Protein AF-A0A2N2HSX5-F1 (afdb_monomer_lite)

Secondary structure (DSSP, 8-state):
--HHHHHHHT----TTEEEEEEETTEEEEEEPPHHHHHHHS-SSHHHHHHHTT-PPPPTT-EEEESSSSPPTTEEE-B--EEETTTTHHHHHHHTTTT--TTSSSEEEPPB-TTPPP----TT-TTSTTGGGPBP-SSS--SSSTT-B--------------SS-----TT----PPP-SSS--SPPP---EEEEE-

pLDDT: mean 88.54, std 12.27, range [47.28, 98.5]

Structure (mmCIF, N/CA/C/O backbone):
data_AF-A0A2N2HSX5-F1
#
_entry.id   AF-A0A2N2HSX5-F1
#
loop_
_atom_site.group_PDB
_atom_site.id
_atom_site.type_symbol
_atom_site.label_atom_id
_atom_site.label_alt_id
_atom_site.label_comp_id
_atom_site.label_asym_id
_atom_site.label_entity_id
_atom_site.label_seq_id
_atom_site.pdbx_PDB_ins_code
_atom_site.Cartn_x
_atom_site.Cartn_y
_atom_site.Cartn_z
_atom_site.occupancy
_atom_site.B_iso_or_equiv
_atom_site.auth_seq_id
_atom_site.auth_comp_id
_atom_site.auth_asym_id
_atom_site.auth_atom_id
_atom_site.pdbx_PDB_model_num
ATOM 1 N N . MET A 1 1 ? -24.687 5.386 54.789 1.00 74.38 1 MET A N 1
ATOM 2 C CA . MET A 1 1 ? -24.799 4.661 53.513 1.00 74.38 1 MET A CA 1
ATOM 3 C C . MET A 1 1 ? -25.577 5.551 52.562 1.00 74.38 1 MET A C 1
ATOM 5 O O . MET A 1 1 ? -26.626 6.049 52.962 1.00 74.38 1 MET A O 1
ATOM 9 N N . SER A 1 2 ? -25.036 5.863 51.389 1.00 91.81 2 SER A N 1
ATOM 10 C CA . SER A 1 2 ? -25.747 6.684 50.400 1.00 91.81 2 SER A CA 1
ATOM 11 C C . SER A 1 2 ? -26.937 5.909 49.811 1.00 91.81 2 SER A C 1
ATOM 13 O O . SER A 1 2 ? -26.955 4.678 49.840 1.00 91.81 2 SER A O 1
ATOM 15 N N . ALA A 1 3 ? -27.938 6.604 49.258 1.00 91.81 3 ALA A N 1
ATOM 16 C CA . ALA A 1 3 ? -29.082 5.943 48.616 1.00 91.81 3 ALA A CA 1
ATOM 17 C C . ALA A 1 3 ? -28.649 4.996 47.475 1.00 91.81 3 ALA A C 1
ATOM 19 O O . ALA A 1 3 ? -29.249 3.944 47.276 1.00 91.81 3 ALA A O 1
ATOM 20 N N . ASN A 1 4 ? -27.566 5.333 46.766 1.00 92.00 4 ASN A N 1
ATOM 21 C CA . ASN A 1 4 ? -27.020 4.511 45.685 1.00 92.00 4 ASN A CA 1
ATOM 22 C C . ASN A 1 4 ? -26.317 3.247 46.201 1.00 92.00 4 ASN A C 1
ATOM 24 O O . ASN A 1 4 ? -26.449 2.189 45.593 1.00 92.00 4 ASN A O 1
ATOM 28 N N . GLU A 1 5 ? -25.613 3.328 47.333 1.00 91.69 5 GLU A N 1
ATOM 29 C CA . GLU A 1 5 ? -25.009 2.150 47.972 1.00 91.69 5 GLU A CA 1
ATOM 30 C C . GLU A 1 5 ? -26.083 1.153 48.421 1.00 91.69 5 GLU A C 1
ATOM 32 O O . GLU A 1 5 ? -25.939 -0.048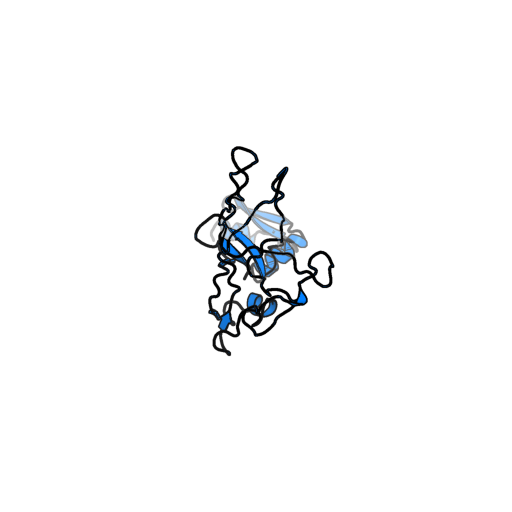 48.194 1.00 91.69 5 GLU A O 1
ATOM 37 N N . ALA A 1 6 ? -27.182 1.651 49.001 1.00 93.25 6 ALA A N 1
ATOM 38 C CA . ALA A 1 6 ? -28.315 0.816 49.396 1.00 93.25 6 ALA A CA 1
ATOM 39 C C . ALA A 1 6 ? -28.980 0.137 48.183 1.00 93.25 6 ALA A C 1
ATOM 41 O O . ALA A 1 6 ? -29.327 -1.044 48.247 1.00 93.25 6 ALA A O 1
ATOM 42 N N . ALA A 1 7 ? -29.106 0.859 47.062 1.00 94.00 7 ALA A N 1
ATOM 43 C CA . ALA A 1 7 ? -29.665 0.331 45.818 1.00 94.00 7 ALA A CA 1
ATOM 44 C C . ALA A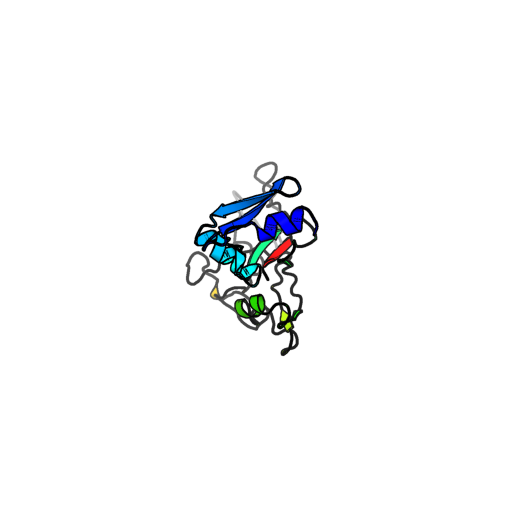 1 7 ? -28.809 -0.794 45.214 1.00 94.00 7 ALA A C 1
ATOM 46 O O . ALA A 1 7 ? -29.352 -1.795 44.754 1.00 94.00 7 ALA A O 1
ATOM 47 N N . PHE A 1 8 ? -27.481 -0.661 45.259 1.00 91.25 8 PHE A N 1
ATOM 48 C CA . PHE A 1 8 ? -26.568 -1.704 44.793 1.00 91.25 8 PHE A CA 1
ATOM 49 C C . PHE A 1 8 ? -26.618 -2.950 45.688 1.00 91.25 8 PHE A C 1
ATOM 51 O O . PHE A 1 8 ? -26.718 -4.064 45.181 1.00 91.25 8 PHE A O 1
ATOM 58 N N . SER A 1 9 ? -26.616 -2.779 47.018 1.00 93.62 9 SER A N 1
ATOM 59 C CA . SER A 1 9 ? -26.667 -3.915 47.954 1.00 93.62 9 SER A CA 1
ATOM 60 C C . SER A 1 9 ? -27.988 -4.687 47.918 1.00 93.62 9 SER A C 1
ATOM 62 O O . SER A 1 9 ? -28.027 -5.851 48.301 1.00 93.62 9 SER A O 1
ATOM 64 N N . ALA A 1 10 ? -29.071 -4.042 47.473 1.00 92.38 10 ALA A N 1
ATOM 65 C CA . ALA A 1 10 ? -30.391 -4.654 47.340 1.00 92.38 10 ALA A CA 1
ATOM 66 C C . ALA A 1 10 ? -30.566 -5.468 46.041 1.00 92.38 10 ALA A C 1
ATOM 68 O O . ALA A 1 10 ? -31.603 -6.104 45.847 1.00 92.38 10 ALA A O 1
ATOM 69 N N . LEU A 1 11 ? -29.582 -5.449 45.137 1.00 92.00 11 LEU A N 1
ATOM 70 C CA . LEU A 1 11 ? -29.662 -6.127 43.849 1.00 92.00 11 LEU A CA 1
ATOM 71 C C . LEU A 1 11 ? -29.515 -7.648 44.018 1.00 92.00 11 LEU A C 1
ATOM 73 O O . LEU A 1 11 ? -28.506 -8.138 44.524 1.00 92.00 11 LEU A O 1
ATOM 77 N N . ALA A 1 12 ? -30.500 -8.417 43.553 1.00 90.25 12 ALA A N 1
ATOM 78 C CA . ALA A 1 12 ? -30.434 -9.877 43.574 1.00 90.25 12 ALA A CA 1
ATOM 79 C C . ALA A 1 12 ? -29.508 -10.392 42.459 1.00 90.25 12 ALA A C 1
ATOM 81 O O . ALA A 1 12 ? -29.930 -10.511 41.310 1.00 90.25 12 ALA A O 1
ATOM 82 N N . GLY A 1 13 ? -28.243 -10.677 42.783 1.00 85.50 13 GLY A N 1
ATOM 83 C CA . GLY A 1 13 ? -27.258 -11.178 41.819 1.00 85.50 13 GLY A CA 1
ATOM 84 C C . GLY A 1 13 ? -27.753 -12.399 41.029 1.00 85.50 13 GLY A C 1
ATOM 85 O O . GLY A 1 13 ? -28.312 -13.336 41.593 1.00 85.50 13 GLY A O 1
ATOM 86 N N . SER A 1 14 ? -27.540 -12.386 39.713 1.00 89.69 14 SER A N 1
ATOM 87 C CA . SER A 1 14 ? -27.928 -13.456 38.785 1.00 89.69 14 SER A CA 1
ATOM 88 C C . SER A 1 14 ? -26.906 -13.548 37.655 1.00 89.69 14 SER A C 1
ATOM 90 O O . SER A 1 14 ? -26.375 -12.525 37.222 1.00 89.69 14 SER A O 1
ATOM 92 N N . ALA A 1 15 ? -26.675 -14.761 37.140 1.00 91.94 15 ALA A N 1
ATOM 93 C CA . ALA A 1 15 ? -25.856 -14.965 35.947 1.00 91.94 15 ALA A CA 1
ATOM 94 C C . ALA A 1 15 ? -26.407 -14.153 34.765 1.00 91.94 15 ALA A C 1
ATOM 96 O O . ALA A 1 15 ? -27.621 -13.954 34.654 1.00 91.94 15 ALA A O 1
ATOM 97 N N . ASP A 1 16 ? -25.506 -13.703 33.891 1.00 92.69 16 ASP A N 1
ATOM 98 C CA . ASP A 1 16 ? -25.821 -13.010 32.639 1.00 92.69 16 ASP A CA 1
ATOM 99 C C . ASP A 1 16 ? -26.618 -11.699 32.795 1.00 92.69 16 ASP A C 1
ATOM 101 O O . ASP A 1 16 ? -27.314 -11.273 31.869 1.00 92.69 16 ASP A O 1
ATOM 105 N N . LYS A 1 17 ? -26.531 -11.036 33.958 1.00 93.19 17 LYS A N 1
ATOM 106 C CA . LYS A 1 17 ? -27.196 -9.752 34.221 1.00 93.19 17 LYS A CA 1
ATOM 107 C C . LYS A 1 17 ? -26.210 -8.607 34.443 1.00 93.19 17 LYS A C 1
ATOM 109 O O . LYS A 1 17 ? -25.187 -8.783 35.095 1.00 93.19 17 LYS A O 1
ATOM 114 N N . LEU A 1 18 ? -26.573 -7.416 33.968 1.00 92.38 18 LEU A N 1
ATOM 115 C CA . LEU A 1 18 ? -25.886 -6.155 34.253 1.00 92.38 18 LEU A CA 1
ATOM 116 C C . LEU A 1 18 ? -26.779 -5.259 35.117 1.00 92.38 18 LEU A C 1
ATOM 118 O O . LEU A 1 18 ? -27.954 -5.060 34.797 1.00 92.38 18 LEU A O 1
ATOM 122 N N . GLY A 1 19 ? -26.220 -4.713 36.199 1.00 93.12 19 GLY A N 1
ATOM 123 C CA . GLY A 1 19 ? -26.883 -3.705 37.025 1.00 93.12 19 GLY A CA 1
ATOM 124 C C . GLY A 1 19 ? -26.832 -2.325 36.376 1.00 93.12 19 GLY A C 1
ATOM 125 O O . GLY A 1 19 ? -25.776 -1.895 35.922 1.00 93.12 19 GLY A O 1
ATOM 126 N N . TYR A 1 20 ? -27.958 -1.616 36.355 1.00 94.00 20 TYR A N 1
ATOM 127 C CA . TYR A 1 20 ? -28.044 -0.248 35.847 1.00 94.00 20 TYR A CA 1
ATOM 128 C C . TYR A 1 20 ? -28.994 0.592 36.705 1.00 94.00 20 TYR A C 1
ATOM 130 O O . TYR A 1 20 ? -29.926 0.067 37.314 1.00 94.00 20 TYR A O 1
ATOM 138 N N . PHE A 1 21 ? -28.755 1.901 36.773 1.00 94.50 21 PHE A N 1
ATOM 139 C CA . PHE A 1 21 ? -29.636 2.818 37.493 1.00 94.50 21 PHE A CA 1
ATOM 140 C C . PHE A 1 21 ? -30.884 3.128 36.666 1.00 94.50 21 PHE A C 1
ATOM 142 O O . PHE A 1 21 ? -30.790 3.479 35.491 1.00 94.50 21 PHE A O 1
ATOM 149 N N . THR A 1 22 ? -32.052 3.053 37.299 1.00 94.81 22 THR A N 1
ATOM 150 C CA . THR A 1 22 ? -33.330 3.526 36.737 1.00 94.81 22 THR A CA 1
ATOM 151 C C . THR A 1 22 ? -33.771 4.856 37.356 1.00 94.81 22 THR A C 1
ATOM 153 O O . THR A 1 22 ? -34.775 5.426 36.941 1.00 94.81 22 THR A O 1
ATOM 156 N N . GLY A 1 23 ? -33.028 5.350 38.352 1.00 93.00 23 GLY A N 1
ATOM 157 C CA . GLY A 1 23 ? -33.251 6.609 39.059 1.00 93.00 23 GLY A CA 1
ATOM 158 C C . GLY A 1 23 ? -32.242 6.793 40.199 1.00 93.00 23 GLY A C 1
ATOM 159 O O . GLY A 1 23 ? -31.454 5.892 40.493 1.00 93.00 23 GLY A O 1
ATOM 160 N N . SER A 1 24 ? -32.260 7.956 40.858 1.00 90.56 24 SER A N 1
ATOM 161 C CA . SER A 1 24 ? -31.437 8.195 42.055 1.00 90.56 24 SER A CA 1
ATOM 162 C C . SER A 1 24 ? -31.839 7.223 43.166 1.00 90.56 24 SER A C 1
ATOM 164 O O . SER A 1 24 ? -33.009 7.169 43.541 1.00 90.56 24 SER A O 1
ATOM 166 N N . GLY A 1 25 ? -30.895 6.426 43.670 1.00 93.25 25 GLY A N 1
ATOM 167 C CA . GLY A 1 25 ? -31.177 5.397 44.670 1.00 93.25 25 GLY A CA 1
ATOM 168 C C . GLY A 1 25 ? -32.022 4.220 44.169 1.00 93.25 25 GLY A C 1
ATOM 169 O O . GLY A 1 25 ? -32.624 3.526 44.982 1.00 93.25 25 GLY A O 1
ATOM 170 N N . THR A 1 26 ? -32.113 3.976 42.855 1.00 94.00 26 THR A N 1
ATOM 171 C CA . THR A 1 26 ? -32.834 2.813 42.304 1.00 94.00 26 THR A CA 1
ATOM 172 C C . THR A 1 26 ? -32.025 2.140 41.199 1.00 94.00 26 THR A C 1
ATOM 174 O O . THR A 1 26 ? -31.656 2.778 40.213 1.00 94.00 26 THR A O 1
ATOM 177 N N . MET A 1 27 ? -31.773 0.839 41.353 1.00 96.75 27 MET A N 1
ATOM 178 C CA . MET A 1 27 ? -31.090 0.001 40.366 1.00 96.75 27 MET A CA 1
ATOM 179 C C . MET A 1 27 ? -31.970 -1.173 39.941 1.00 96.75 27 MET A C 1
ATOM 181 O O . MET A 1 27 ? -32.755 -1.692 40.732 1.00 96.75 27 MET A O 1
ATOM 185 N N . ALA A 1 28 ? -31.800 -1.608 38.697 1.00 95.12 28 ALA A N 1
ATOM 186 C CA . ALA A 1 28 ? -32.424 -2.797 38.135 1.00 95.12 28 ALA A CA 1
ATOM 187 C C . ALA A 1 28 ? -31.380 -3.666 37.418 1.00 95.12 28 ALA A C 1
ATOM 189 O O . ALA A 1 28 ? -30.259 -3.230 37.150 1.00 95.12 28 ALA A O 1
ATOM 190 N N . LEU A 1 29 ? -31.756 -4.908 37.110 1.00 95.06 29 LEU A N 1
ATOM 191 C CA . LEU A 1 29 ? -30.962 -5.823 36.291 1.00 95.06 29 LEU A CA 1
ATOM 192 C C . LEU A 1 29 ? -31.530 -5.898 34.879 1.00 95.06 29 LEU A C 1
ATOM 194 O O . LEU A 1 29 ? -32.732 -6.085 34.701 1.00 95.06 29 LEU A O 1
ATOM 198 N N . THR A 1 30 ? -30.654 -5.840 33.881 1.00 94.06 30 THR A N 1
ATOM 199 C CA . THR A 1 30 ? -30.982 -6.190 32.493 1.00 94.06 30 THR A CA 1
ATOM 200 C C . THR A 1 30 ? -30.207 -7.432 32.062 1.00 94.06 30 THR A C 1
ATOM 202 O O . THR A 1 30 ? -29.138 -7.716 32.601 1.00 94.06 30 THR A O 1
ATOM 205 N N . SER A 1 31 ? -30.748 -8.205 31.119 1.00 94.75 31 SER A N 1
ATOM 206 C CA . SER A 1 31 ? -30.052 -9.366 30.547 1.00 94.75 31 SER A CA 1
ATOM 207 C C . SER A 1 31 ? -28.965 -8.920 29.573 1.00 94.75 31 SER A C 1
ATOM 209 O O . SER A 1 31 ? -29.247 -8.151 28.657 1.00 94.75 31 SER A O 1
ATOM 211 N N . LEU A 1 32 ? -27.761 -9.473 29.704 1.00 94.25 32 LEU A N 1
ATOM 212 C CA . LEU A 1 32 ? -26.763 -9.457 28.639 1.00 94.25 32 LEU A CA 1
ATOM 213 C C . LEU A 1 32 ? -26.885 -10.742 27.825 1.00 94.25 32 LEU A C 1
ATOM 215 O O . LEU A 1 32 ? -26.962 -11.836 28.381 1.00 94.25 32 LEU A O 1
ATOM 219 N N . THR A 1 33 ? -26.893 -10.621 26.501 1.00 93.62 33 THR A N 1
ATOM 220 C CA . THR A 1 33 ? -26.821 -11.788 25.612 1.00 93.62 33 THR A CA 1
ATOM 221 C C . THR A 1 33 ? -25.447 -12.448 25.723 1.00 93.62 33 THR A C 1
ATOM 223 O O . THR A 1 33 ? -24.491 -11.815 26.173 1.00 93.62 33 THR A O 1
ATOM 226 N N . SER A 1 34 ? -25.323 -13.711 25.303 1.00 92.94 34 SER A N 1
ATOM 227 C CA . SER A 1 34 ? -24.014 -14.375 25.217 1.00 92.94 34 SER A CA 1
ATOM 228 C C . SER A 1 34 ? -23.043 -13.581 24.350 1.00 92.94 34 SER A C 1
ATOM 230 O O . SER A 1 34 ? -21.921 -13.352 24.773 1.00 92.94 34 SER A O 1
ATOM 232 N N . PHE A 1 35 ? -23.514 -13.072 23.210 1.00 92.69 35 PHE A N 1
ATOM 233 C CA . PHE A 1 35 ? -22.735 -12.226 22.307 1.00 92.69 35 PHE A CA 1
ATOM 234 C C . PHE A 1 35 ? -22.222 -10.935 22.964 1.00 92.69 35 PHE A C 1
ATOM 236 O O . PHE A 1 35 ? -21.049 -10.619 22.862 1.00 92.69 35 PHE A O 1
ATOM 243 N N . MET A 1 36 ? -23.057 -10.184 23.691 1.00 93.00 36 MET A N 1
ATOM 244 C CA . MET A 1 36 ? -22.573 -8.947 24.325 1.00 93.00 36 MET A CA 1
ATOM 245 C C . MET A 1 36 ? -21.545 -9.219 25.424 1.00 93.00 36 MET A C 1
ATOM 247 O O . MET A 1 36 ? -20.710 -8.363 25.702 1.00 93.00 36 MET A O 1
ATOM 251 N N . ARG A 1 37 ? -21.580 -10.403 26.046 1.00 92.88 37 ARG A N 1
ATOM 252 C CA . ARG A 1 37 ? -20.547 -10.798 27.007 1.00 92.88 37 ARG A CA 1
ATOM 253 C C . ARG A 1 37 ? -19.203 -11.061 26.337 1.00 92.88 37 ARG A C 1
ATOM 255 O O . ARG A 1 37 ? -18.215 -10.707 26.957 1.00 92.88 37 ARG A O 1
ATOM 262 N N . THR A 1 38 ? -19.191 -11.579 25.102 1.00 93.38 38 THR A N 1
ATOM 263 C CA . THR A 1 38 ? -17.954 -11.775 24.320 1.00 93.38 38 THR A CA 1
ATOM 264 C C . THR A 1 38 ? -17.355 -10.476 23.780 1.00 93.38 38 THR A C 1
ATOM 266 O O . THR A 1 38 ? -16.343 -10.519 23.104 1.00 93.38 38 THR A O 1
ATOM 269 N N . LEU A 1 39 ? -18.032 -9.335 23.947 1.00 94.75 39 LEU A N 1
ATOM 270 C CA . LEU A 1 39 ? -17.491 -8.020 23.591 1.00 94.75 39 LEU A CA 1
ATOM 271 C C . LEU A 1 39 ? -16.926 -7.296 24.818 1.00 94.75 39 LEU A C 1
ATOM 273 O O . LEU A 1 39 ? -16.040 -6.457 24.704 1.00 94.75 39 LEU A O 1
ATOM 277 N N . LEU A 1 40 ? -17.494 -7.562 25.997 1.00 92.56 40 LEU A N 1
ATOM 278 C CA . LEU A 1 40 ? -17.111 -6.909 27.250 1.00 92.56 40 LEU A CA 1
ATOM 279 C C . LEU A 1 40 ? -15.896 -7.569 27.916 1.00 92.56 40 LEU A C 1
ATOM 281 O O . LEU A 1 40 ? -15.293 -6.953 28.793 1.00 92.56 40 LEU A O 1
ATOM 285 N N . ASP A 1 41 ? -15.572 -8.808 27.548 1.00 90.19 41 ASP A N 1
ATOM 286 C CA . ASP A 1 41 ? -14.374 -9.535 27.979 1.00 90.19 41 ASP A CA 1
ATOM 287 C C . ASP A 1 41 ? -13.149 -9.269 27.086 1.00 90.19 41 ASP A C 1
ATOM 289 O O . ASP A 1 41 ? -12.031 -9.621 27.471 1.00 90.19 41 ASP A O 1
ATOM 293 N N . ASP A 1 42 ? -13.340 -8.617 25.936 1.00 94.94 42 ASP A N 1
ATOM 294 C CA . ASP A 1 42 ? -12.274 -8.312 24.989 1.00 94.94 42 ASP A CA 1
ATOM 295 C C . ASP A 1 42 ? -11.219 -7.372 25.596 1.00 94.94 42 ASP A C 1
ATOM 297 O O . ASP A 1 42 ? -11.510 -6.280 26.091 1.00 94.94 42 ASP A O 1
ATOM 301 N N . ALA A 1 43 ? -9.953 -7.796 25.527 1.00 94.69 43 ALA A N 1
ATOM 302 C CA . ALA A 1 43 ? -8.826 -7.093 26.143 1.00 94.69 43 ALA A CA 1
ATOM 303 C C . ALA A 1 43 ? -8.402 -5.823 25.384 1.00 94.69 43 ALA A C 1
ATOM 305 O O . ALA A 1 43 ? -7.747 -4.946 25.951 1.00 94.69 43 ALA A O 1
ATOM 306 N N . ASP A 1 44 ? -8.746 -5.725 24.098 1.00 91.88 44 ASP A N 1
ATOM 307 C CA . ASP A 1 44 ? -8.374 -4.609 23.240 1.00 91.88 44 ASP A CA 1
ATOM 308 C C . ASP A 1 44 ? -9.387 -4.356 22.112 1.00 91.88 44 ASP A C 1
ATOM 310 O O . ASP A 1 44 ? -10.291 -5.143 21.823 1.00 91.88 44 ASP A O 1
ATOM 314 N N . ALA A 1 45 ? -9.208 -3.220 21.434 1.00 88.00 45 ALA A N 1
ATOM 315 C CA . ALA A 1 45 ? -10.072 -2.808 20.336 1.00 88.00 45 ALA A CA 1
ATOM 316 C C . ALA A 1 45 ? -9.992 -3.734 19.109 1.00 88.00 45 ALA A C 1
ATOM 318 O O . ALA A 1 45 ? -10.916 -3.734 18.298 1.00 88.00 45 ALA A O 1
ATOM 319 N N . ALA A 1 46 ? -8.900 -4.483 18.917 1.00 85.19 46 ALA A N 1
ATOM 320 C CA . ALA A 1 46 ? -8.784 -5.393 17.781 1.00 85.19 46 ALA A CA 1
ATOM 321 C C . ALA A 1 46 ? -9.689 -6.612 17.973 1.00 85.19 46 ALA A C 1
ATOM 323 O O . ALA A 1 46 ? -10.423 -6.969 17.051 1.00 85.19 46 ALA A O 1
ATOM 324 N N . THR A 1 47 ? -9.692 -7.169 19.181 1.00 90.19 47 THR A N 1
ATOM 325 C CA . THR A 1 47 ? -10.545 -8.295 19.564 1.00 90.19 47 THR A CA 1
ATOM 326 C C . THR A 1 47 ? -12.019 -7.880 19.535 1.00 90.19 47 THR A C 1
ATOM 328 O O . THR A 1 47 ? -12.809 -8.517 18.844 1.00 90.19 47 THR A O 1
ATOM 331 N N . ALA A 1 48 ? -12.348 -6.696 20.067 1.00 93.19 48 ALA A N 1
ATOM 332 C CA . ALA A 1 48 ? -13.696 -6.120 19.982 1.00 93.19 48 ALA A CA 1
ATOM 333 C C . ALA A 1 48 ? -14.211 -5.956 18.543 1.00 93.19 48 ALA A C 1
ATOM 335 O O . ALA A 1 48 ? -15.358 -6.287 18.227 1.00 93.19 48 ALA A O 1
ATOM 336 N N . ARG A 1 49 ? -13.367 -5.467 17.626 1.00 91.31 49 ARG A N 1
ATOM 337 C CA . ARG A 1 49 ? -13.730 -5.367 16.203 1.00 91.31 49 ARG A CA 1
ATOM 338 C C . ARG A 1 49 ? -13.936 -6.738 15.569 1.00 91.31 49 ARG A C 1
ATOM 340 O O . ARG A 1 49 ? -14.850 -6.877 14.760 1.00 91.31 49 ARG A O 1
ATOM 347 N N . ALA A 1 50 ? -13.117 -7.725 15.930 1.00 89.12 50 ALA A N 1
ATOM 348 C CA . ALA A 1 50 ? -13.262 -9.092 15.446 1.00 89.12 50 ALA A CA 1
ATOM 349 C C . ALA A 1 50 ? -14.579 -9.717 15.931 1.00 89.12 50 ALA A C 1
ATOM 351 O O . ALA A 1 50 ? -15.317 -10.262 15.111 1.00 89.12 50 ALA A O 1
ATOM 352 N N . THR A 1 51 ? -14.927 -9.543 17.210 1.00 92.88 51 THR A N 1
ATOM 353 C CA . THR A 1 51 ? -16.213 -9.954 17.793 1.00 92.88 51 THR A CA 1
ATOM 354 C C . THR A 1 51 ? -17.395 -9.336 17.043 1.00 92.88 51 THR A C 1
ATOM 356 O O . THR A 1 51 ? -18.372 -10.016 16.733 1.00 92.88 51 THR A O 1
ATOM 359 N N . LEU A 1 52 ? -17.295 -8.056 16.676 1.00 92.44 52 LEU A N 1
ATOM 360 C CA . LEU A 1 52 ? -18.316 -7.352 15.894 1.00 92.44 52 LEU A CA 1
ATOM 361 C C . LEU A 1 52 ? -18.302 -7.684 14.389 1.00 92.44 52 LEU A C 1
ATOM 363 O O . LEU A 1 52 ? -19.180 -7.225 13.660 1.00 92.44 52 LEU A O 1
ATOM 367 N N . GLY A 1 53 ? -17.316 -8.440 13.901 1.00 90.25 53 GLY A N 1
ATOM 368 C CA . GLY A 1 53 ? -17.147 -8.732 12.476 1.00 90.25 53 GLY A CA 1
ATOM 369 C C . GLY A 1 53 ? -16.743 -7.518 11.629 1.00 90.25 53 GLY A C 1
ATOM 370 O O . GLY A 1 53 ? -16.957 -7.516 10.417 1.00 90.25 53 GLY A O 1
ATOM 371 N N . ILE A 1 54 ? -16.167 -6.477 12.238 1.00 89.12 54 ILE A N 1
ATOM 372 C CA . ILE A 1 54 ? -15.728 -5.268 11.534 1.00 89.12 54 ILE A CA 1
ATOM 373 C C . ILE A 1 54 ? -14.459 -5.591 10.743 1.00 89.12 54 ILE A C 1
ATOM 375 O O . ILE A 1 54 ? -13.389 -5.799 11.313 1.00 89.12 54 ILE A O 1
ATOM 379 N N . GLN A 1 55 ? -14.580 -5.589 9.417 1.00 81.38 55 GLN A N 1
ATOM 380 C CA . GLN A 1 55 ? -13.459 -5.759 8.497 1.00 81.38 55 GLN A CA 1
ATOM 381 C C . GLN A 1 55 ? -12.953 -4.385 8.050 1.00 81.38 55 GLN A C 1
ATOM 383 O O . GLN A 1 55 ? -13.689 -3.604 7.445 1.00 81.38 55 GLN A O 1
ATOM 388 N N . THR A 1 56 ? -11.695 -4.076 8.354 1.00 84.69 56 THR A N 1
ATOM 389 C CA . THR A 1 56 ? -10.992 -2.921 7.780 1.00 84.69 56 THR A CA 1
ATOM 390 C C . THR A 1 56 ? -10.264 -3.334 6.506 1.00 84.69 56 THR A C 1
ATOM 392 O O . THR A 1 56 ? -10.068 -4.523 6.260 1.00 84.69 56 THR A O 1
ATOM 395 N N . ALA A 1 57 ? -9.805 -2.362 5.712 1.00 91.00 57 ALA A N 1
ATOM 396 C CA . ALA A 1 57 ? -8.868 -2.655 4.631 1.00 91.00 57 ALA A CA 1
ATOM 397 C C . ALA A 1 57 ? -7.663 -3.452 5.185 1.00 91.00 57 ALA A C 1
ATOM 399 O O . ALA A 1 57 ? -7.102 -3.040 6.211 1.00 91.00 57 ALA A O 1
ATOM 400 N N . PRO A 1 58 ? -7.274 -4.579 4.558 1.00 94.00 58 PRO A N 1
ATOM 401 C CA . PRO A 1 58 ? -6.088 -5.327 4.956 1.00 94.00 58 PRO A CA 1
ATOM 402 C C . PRO A 1 58 ? -4.829 -4.457 4.918 1.00 94.00 58 PRO A C 1
ATOM 404 O O . PRO A 1 58 ? -4.701 -3.574 4.067 1.00 94.00 58 PRO A O 1
ATOM 407 N N . VAL A 1 59 ? -3.877 -4.722 5.809 1.00 96.31 59 VAL A N 1
ATOM 408 C CA . VAL A 1 59 ? -2.547 -4.097 5.747 1.00 96.31 59 VAL A CA 1
ATOM 409 C C . VAL A 1 59 ? -1.897 -4.409 4.394 1.00 96.31 59 VAL A C 1
ATOM 411 O O . VAL A 1 59 ? -2.030 -5.518 3.882 1.00 96.31 59 VAL A O 1
ATOM 414 N N . GLY A 1 60 ? -1.243 -3.416 3.791 1.00 96.62 60 GLY A N 1
ATOM 415 C CA . GLY A 1 60 ? -0.714 -3.487 2.427 1.00 96.62 60 GLY A CA 1
ATOM 416 C C . GLY A 1 60 ? -1.719 -3.129 1.327 1.00 96.62 60 GLY A C 1
ATOM 417 O O . GLY A 1 60 ? -1.333 -3.061 0.164 1.00 96.62 60 GLY A O 1
ATOM 418 N N . SER A 1 61 ? -2.988 -2.864 1.666 1.00 97.19 61 SER A N 1
ATOM 419 C CA . SER A 1 61 ? -3.956 -2.334 0.696 1.00 97.19 61 SER A CA 1
ATOM 420 C C . SER A 1 61 ? -3.498 -0.987 0.149 1.00 97.19 61 SER A C 1
ATOM 422 O O . SER A 1 61 ? -2.977 -0.158 0.897 1.00 97.19 61 SER A O 1
ATOM 424 N N . LEU A 1 62 ? -3.753 -0.770 -1.139 1.00 96.00 62 LEU A N 1
ATOM 425 C CA . LEU A 1 62 ? -3.386 0.436 -1.873 1.00 96.00 62 LEU A CA 1
ATOM 426 C C . LEU A 1 62 ? -4.634 1.278 -2.149 1.00 96.00 62 LEU A C 1
ATOM 428 O O . LEU A 1 62 ? -5.702 0.735 -2.439 1.00 96.00 62 LEU A O 1
ATOM 432 N N . MET A 1 63 ? -4.506 2.600 -2.054 1.00 96.06 63 MET A N 1
ATOM 433 C CA . MET A 1 63 ? -5.580 3.543 -2.373 1.00 96.06 63 MET A CA 1
ATOM 434 C C . MET A 1 63 ? -5.007 4.871 -2.879 1.00 96.06 63 MET A C 1
ATOM 436 O O . MET A 1 63 ? -3.847 5.192 -2.632 1.00 96.06 63 MET A O 1
ATOM 440 N N . TYR A 1 64 ? -5.843 5.658 -3.555 1.00 96.25 64 TYR A N 1
ATOM 441 C CA . TYR A 1 64 ? -5.566 7.044 -3.919 1.00 96.25 64 TYR A CA 1
ATOM 442 C C . TYR A 1 64 ? -6.343 8.006 -3.015 1.00 96.25 64 TYR A C 1
ATOM 444 O O . TYR A 1 64 ? -7.555 7.863 -2.846 1.00 96.25 64 TYR A O 1
ATOM 452 N N . TRP A 1 65 ? -5.652 8.991 -2.443 1.00 97.81 65 TRP A N 1
ATOM 453 C CA . TRP A 1 65 ? -6.200 9.924 -1.460 1.00 97.81 65 TRP A CA 1
ATOM 454 C C . TRP A 1 65 ? -6.287 11.362 -2.004 1.00 97.81 65 TRP A C 1
ATOM 456 O O . TRP A 1 65 ? -5.377 11.802 -2.713 1.00 97.81 65 TRP A O 1
ATOM 466 N N . PRO A 1 66 ? -7.377 12.110 -1.728 1.00 97.81 66 PRO A N 1
ATOM 467 C CA . PRO A 1 66 ? -7.631 13.409 -2.355 1.00 97.81 66 PRO A CA 1
ATOM 468 C C . PRO A 1 66 ? -6.946 14.608 -1.692 1.00 97.81 66 PRO A C 1
ATOM 470 O O . PRO A 1 66 ? -7.100 15.715 -2.204 1.00 97.81 66 PRO A O 1
ATOM 473 N N . THR A 1 67 ? -6.237 14.439 -0.573 1.00 97.81 67 THR A N 1
ATOM 474 C CA . THR A 1 67 ? -5.555 15.546 0.121 1.00 97.81 67 THR A CA 1
ATOM 475 C C . THR A 1 67 ? -4.058 15.293 0.276 1.00 97.81 67 THR A C 1
ATOM 477 O O . THR A 1 67 ? -3.572 14.186 0.065 1.00 97.81 67 THR A O 1
ATOM 480 N N . GLU A 1 68 ? -3.330 16.337 0.669 1.00 97.19 68 GLU A N 1
ATOM 481 C CA . GLU A 1 68 ? -1.871 16.337 0.855 1.00 97.19 68 GLU A CA 1
ATOM 482 C C . GLU A 1 68 ? -1.411 15.639 2.147 1.00 97.19 68 GLU A C 1
ATOM 484 O O . GLU A 1 68 ? -0.237 15.685 2.498 1.00 97.19 68 GLU A O 1
ATOM 489 N N . THR A 1 69 ? -2.320 15.033 2.910 1.00 97.50 69 THR A N 1
ATOM 490 C CA . THR A 1 69 ? -1.987 14.362 4.171 1.00 97.50 69 THR A CA 1
ATOM 491 C C . THR A 1 69 ? -2.702 13.020 4.220 1.00 97.50 69 THR A C 1
ATOM 493 O O . THR A 1 69 ? -3.936 13.014 4.127 1.00 97.50 69 THR A O 1
ATOM 496 N N . PRO A 1 70 ? -1.971 11.897 4.372 1.00 97.38 70 PRO A N 1
ATOM 497 C CA . PRO A 1 70 ? -2.586 10.588 4.526 1.00 97.38 70 PRO A CA 1
ATOM 498 C C . PRO A 1 70 ? -3.542 10.563 5.727 1.00 97.38 70 PRO A C 1
ATOM 500 O O . PRO A 1 70 ? -3.265 11.197 6.748 1.00 97.38 70 PRO A O 1
ATOM 503 N N . PRO A 1 71 ? -4.660 9.828 5.641 1.00 97.00 71 PRO A N 1
ATOM 504 C CA . PRO A 1 71 ? -5.513 9.599 6.797 1.00 97.00 71 PRO A CA 1
ATOM 505 C C . PRO A 1 71 ? -4.824 8.666 7.804 1.00 97.00 71 PRO A C 1
ATOM 507 O O . PRO A 1 71 ? -3.952 7.873 7.442 1.00 97.00 71 PRO A O 1
ATOM 510 N N . ASP A 1 72 ? -5.268 8.704 9.062 1.00 95.44 72 ASP A N 1
ATOM 511 C CA . ASP A 1 72 ? -4.743 7.836 10.120 1.00 95.44 72 ASP A CA 1
ATOM 512 C C . ASP A 1 72 ? -4.749 6.355 9.711 1.00 95.44 72 ASP A C 1
ATOM 514 O O . ASP A 1 72 ? -5.733 5.820 9.187 1.00 95.44 72 ASP A O 1
ATOM 518 N N . GLY A 1 73 ? -3.640 5.666 9.983 1.00 95.44 73 GLY A N 1
ATOM 519 C CA . GLY A 1 73 ? -3.467 4.265 9.608 1.00 95.44 73 GLY A CA 1
ATOM 520 C C . GLY A 1 73 ? -3.004 4.045 8.164 1.00 95.44 73 GLY A C 1
ATOM 521 O O . GLY A 1 73 ? -2.930 2.886 7.750 1.00 95.44 73 GLY A O 1
ATOM 522 N N . TRP A 1 74 ? -2.689 5.103 7.417 1.00 98.06 74 TRP A N 1
ATOM 523 C CA . TRP A 1 74 ? -2.130 5.030 6.069 1.00 98.06 74 TRP A CA 1
ATOM 524 C C . TRP A 1 74 ? -0.832 5.833 5.962 1.00 98.06 74 TRP A C 1
ATOM 526 O O . TRP A 1 74 ? -0.645 6.825 6.662 1.00 98.06 74 TRP A O 1
ATOM 536 N N . LEU A 1 75 ? 0.065 5.396 5.082 1.00 98.44 75 LEU A N 1
ATOM 537 C CA . LEU A 1 75 ? 1.302 6.100 4.732 1.00 98.44 75 LEU A CA 1
ATOM 538 C C . LEU A 1 75 ? 1.277 6.458 3.250 1.00 98.44 75 LEU A C 1
ATOM 540 O O . LEU A 1 75 ? 0.714 5.708 2.455 1.00 98.44 75 LEU A O 1
ATOM 544 N N . GLU A 1 76 ? 1.897 7.574 2.875 1.00 98.25 76 GLU A N 1
ATOM 545 C CA . GLU A 1 76 ? 2.176 7.872 1.468 1.00 98.25 76 GLU A CA 1
ATOM 546 C C . GLU A 1 76 ? 3.177 6.859 0.898 1.00 98.25 76 GLU A C 1
ATOM 548 O O . GLU A 1 76 ? 4.113 6.445 1.576 1.00 98.25 76 GLU A O 1
ATOM 553 N N . ARG A 1 77 ? 2.983 6.454 -0.357 1.00 97.25 77 ARG A N 1
ATOM 554 C CA . ARG A 1 77 ? 3.926 5.628 -1.122 1.00 97.25 77 ARG A CA 1
ATOM 555 C C . ARG A 1 77 ? 4.974 6.536 -1.766 1.00 97.25 77 ARG A C 1
ATOM 557 O O . ARG A 1 77 ? 4.897 6.842 -2.956 1.00 97.25 77 ARG A O 1
ATOM 564 N N . ASP A 1 78 ? 5.902 7.011 -0.938 1.00 96.88 78 ASP A N 1
ATOM 565 C CA . ASP A 1 78 ? 6.906 8.030 -1.263 1.00 96.88 78 ASP A CA 1
ATOM 566 C C . ASP A 1 78 ? 8.355 7.506 -1.314 1.00 96.88 78 ASP A C 1
ATOM 568 O O . ASP A 1 78 ? 9.300 8.298 -1.392 1.00 96.88 78 ASP A O 1
ATOM 572 N N . GLY A 1 79 ? 8.547 6.187 -1.230 1.00 95.88 79 GLY A N 1
ATOM 573 C CA . GLY A 1 79 ? 9.869 5.556 -1.212 1.00 95.88 79 GLY A CA 1
ATOM 574 C C . GLY A 1 79 ? 10.626 5.654 0.117 1.00 95.88 79 GLY A C 1
ATOM 575 O O . GLY A 1 79 ? 11.772 5.202 0.196 1.00 95.88 79 GLY A O 1
ATOM 576 N N . SER A 1 80 ? 10.038 6.248 1.161 1.00 97.25 80 SER A N 1
ATOM 577 C CA . SER A 1 80 ? 10.723 6.457 2.439 1.00 97.25 80 SER A CA 1
ATOM 578 C C . SER A 1 80 ? 11.094 5.144 3.139 1.00 97.25 80 SER A C 1
ATOM 580 O O . SER A 1 80 ? 10.400 4.129 3.045 1.00 97.25 80 SER A O 1
ATOM 582 N N . ALA A 1 81 ? 12.213 5.167 3.871 1.00 97.88 81 ALA A N 1
ATOM 583 C CA . ALA A 1 81 ? 12.612 4.079 4.756 1.00 97.88 81 ALA A CA 1
ATOM 584 C C . ALA A 1 81 ? 11.918 4.233 6.119 1.00 97.88 81 ALA A C 1
ATOM 586 O O . ALA A 1 81 ? 12.113 5.232 6.815 1.00 97.88 81 ALA A O 1
ATOM 587 N N . ILE A 1 82 ? 11.142 3.227 6.519 1.00 98.44 82 ILE A N 1
ATOM 588 C CA . ILE A 1 82 ? 10.322 3.238 7.734 1.00 98.44 82 ILE A CA 1
ATOM 589 C C . ILE A 1 82 ? 10.677 2.083 8.677 1.00 98.44 82 ILE A C 1
ATOM 591 O O . ILE A 1 82 ? 11.248 1.073 8.275 1.00 98.44 82 ILE A O 1
ATOM 595 N N . SER A 1 83 ? 10.350 2.237 9.961 1.00 98.50 83 SER A N 1
ATOM 596 C CA . SER A 1 83 ? 10.708 1.287 11.024 1.00 98.50 83 SER A CA 1
ATOM 597 C C . SER A 1 83 ? 9.999 -0.067 10.890 1.00 98.50 83 SER A C 1
ATOM 599 O O . SER A 1 83 ? 8.768 -0.131 10.874 1.00 98.50 83 SER A O 1
ATOM 601 N N . ARG A 1 84 ? 10.766 -1.166 10.909 1.00 98.44 84 ARG A N 1
ATOM 602 C CA . ARG A 1 84 ? 10.231 -2.542 10.949 1.00 98.44 84 ARG A CA 1
ATOM 603 C C . ARG A 1 84 ? 9.462 -2.837 12.233 1.00 98.44 84 ARG A C 1
ATOM 605 O O . ARG A 1 84 ? 8.550 -3.651 12.211 1.00 98.44 84 ARG A O 1
ATOM 612 N N . THR A 1 85 ? 9.827 -2.214 13.355 1.00 98.00 85 THR A N 1
ATOM 613 C CA . THR A 1 85 ? 9.168 -2.466 14.647 1.00 98.00 85 THR A CA 1
ATOM 614 C C . THR A 1 85 ? 7.860 -1.698 14.766 1.00 98.00 85 THR A C 1
ATOM 616 O O . THR A 1 85 ? 6.865 -2.251 15.223 1.00 98.00 85 THR A O 1
ATOM 619 N N . THR A 1 86 ? 7.839 -0.444 14.314 1.00 98.25 86 THR A N 1
ATOM 620 C CA . THR A 1 86 ? 6.634 0.398 14.332 1.00 98.25 86 THR A CA 1
ATOM 621 C C . THR A 1 86 ? 5.600 -0.096 13.325 1.00 98.25 86 THR A C 1
ATOM 623 O O . THR A 1 86 ? 4.412 -0.120 13.632 1.00 98.25 86 THR A O 1
ATOM 626 N N . TYR A 1 87 ? 6.050 -0.540 12.149 1.00 98.06 87 TYR A N 1
ATOM 627 C CA . TYR A 1 87 ? 5.194 -0.979 11.046 1.00 98.06 87 TYR A CA 1
ATOM 628 C C . TYR A 1 87 ? 5.351 -2.481 10.771 1.00 98.06 87 TYR A C 1
ATOM 630 O O . TYR A 1 87 ? 5.453 -2.909 9.622 1.00 98.06 87 TYR A O 1
ATOM 638 N N . ALA A 1 88 ? 5.379 -3.292 11.834 1.00 98.06 88 ALA A N 1
ATOM 639 C CA . ALA A 1 88 ? 5.656 -4.730 11.757 1.00 98.06 88 ALA A CA 1
ATOM 640 C C . ALA A 1 88 ? 4.671 -5.497 10.863 1.00 98.06 88 ALA A C 1
ATOM 642 O O . ALA A 1 88 ? 5.083 -6.373 10.104 1.00 98.06 88 ALA A O 1
ATOM 643 N N . ASN A 1 89 ? 3.385 -5.135 10.903 1.00 97.06 89 ASN A N 1
ATOM 644 C CA . ASN A 1 89 ? 2.370 -5.759 10.053 1.00 97.06 89 ASN A CA 1
ATOM 645 C C . ASN A 1 89 ? 2.619 -5.458 8.573 1.00 97.06 89 ASN A C 1
ATOM 647 O O . ASN A 1 89 ? 2.538 -6.357 7.742 1.00 97.06 89 ASN A O 1
ATOM 651 N N . LEU A 1 90 ? 2.965 -4.212 8.237 1.00 98.19 90 LEU A N 1
ATOM 652 C CA . LEU A 1 90 ? 3.277 -3.840 6.860 1.00 98.19 90 LEU A CA 1
ATOM 653 C C . LEU A 1 90 ? 4.571 -4.500 6.383 1.00 98.19 90 LEU A C 1
ATOM 655 O O . LEU A 1 90 ? 4.617 -5.019 5.268 1.00 98.19 90 LEU A O 1
ATOM 659 N N . PHE A 1 91 ? 5.593 -4.557 7.240 1.00 98.25 91 PHE A N 1
ATOM 660 C CA . PHE A 1 91 ? 6.831 -5.268 6.936 1.00 98.25 91 PHE A CA 1
ATOM 661 C C . PHE A 1 91 ? 6.586 -6.757 6.666 1.00 98.25 91 PHE A C 1
ATOM 663 O O . PHE A 1 91 ? 7.183 -7.313 5.749 1.00 98.25 91 PHE A O 1
ATOM 670 N N . ALA A 1 92 ? 5.674 -7.401 7.399 1.00 98.12 92 ALA A N 1
ATOM 671 C CA . ALA A 1 92 ? 5.301 -8.791 7.140 1.00 98.12 92 ALA A CA 1
ATOM 672 C C . ALA A 1 92 ? 4.655 -8.994 5.755 1.00 98.12 92 ALA A C 1
ATOM 674 O O . ALA A 1 92 ? 4.767 -10.080 5.192 1.00 98.12 92 ALA A O 1
ATOM 675 N N . VAL A 1 93 ? 4.002 -7.963 5.202 1.00 97.75 93 VAL A N 1
ATOM 676 C CA . VAL A 1 93 ? 3.356 -8.016 3.881 1.00 97.75 93 VAL A CA 1
ATOM 677 C C . VAL A 1 93 ? 4.343 -7.724 2.751 1.00 97.75 93 VAL A C 1
ATOM 679 O O . VAL A 1 93 ? 4.429 -8.509 1.810 1.00 97.75 93 VAL A O 1
ATOM 682 N N . ILE A 1 94 ? 5.077 -6.608 2.812 1.00 95.81 94 ILE A N 1
ATOM 683 C CA . ILE A 1 94 ? 5.912 -6.161 1.679 1.00 95.81 94 ILE A CA 1
ATOM 684 C C . ILE A 1 94 ? 7.400 -6.482 1.844 1.00 95.81 94 ILE A C 1
ATOM 686 O O . ILE A 1 94 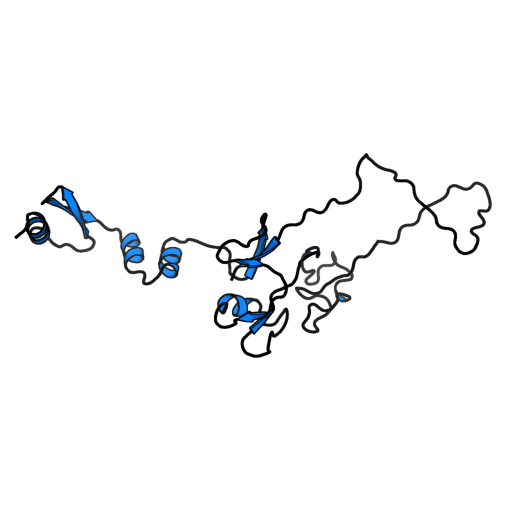? 8.145 -6.457 0.862 1.00 95.81 94 ILE A O 1
ATOM 690 N N . GLY A 1 95 ? 7.854 -6.808 3.054 1.00 96.06 95 GLY A N 1
ATOM 691 C CA . GLY A 1 95 ? 9.253 -7.107 3.347 1.00 96.06 95 GLY A CA 1
ATOM 692 C C . GLY A 1 95 ? 10.197 -6.018 2.839 1.00 96.06 95 GLY A C 1
ATOM 693 O O . GLY A 1 95 ? 9.995 -4.831 3.074 1.00 96.06 95 GLY A O 1
ATOM 694 N N . THR A 1 96 ? 11.233 -6.433 2.113 1.00 94.81 96 THR A N 1
ATOM 695 C CA . THR A 1 96 ? 12.238 -5.547 1.502 1.00 94.81 96 THR A CA 1
ATOM 696 C C . THR A 1 96 ? 12.044 -5.379 -0.007 1.00 94.81 96 THR A C 1
ATOM 698 O O . THR A 1 96 ? 12.976 -4.978 -0.698 1.00 94.81 96 THR A O 1
ATOM 701 N N . THR A 1 97 ? 10.855 -5.704 -0.523 1.00 93.75 97 THR A N 1
ATOM 702 C CA . THR A 1 97 ? 10.495 -5.668 -1.955 1.00 93.75 97 THR A CA 1
ATOM 703 C C . THR A 1 97 ? 10.849 -4.340 -2.626 1.00 93.75 97 THR A C 1
ATOM 705 O O . THR A 1 97 ? 11.303 -4.334 -3.765 1.00 93.75 97 THR A O 1
ATOM 708 N N . TYR A 1 98 ? 10.685 -3.227 -1.909 1.00 93.62 98 TYR A N 1
ATOM 709 C CA . TYR A 1 98 ? 10.945 -1.872 -2.411 1.00 93.62 98 TYR A CA 1
ATOM 710 C C . TYR A 1 98 ? 12.251 -1.270 -1.875 1.00 93.62 98 TYR A C 1
ATOM 712 O O . TYR A 1 98 ? 12.516 -0.082 -2.038 1.00 93.62 98 TYR A O 1
ATOM 720 N N . GLY A 1 99 ? 13.080 -2.088 -1.222 1.00 93.81 99 GLY A N 1
ATOM 721 C CA . GLY A 1 99 ? 14.345 -1.684 -0.622 1.00 93.81 99 GLY A CA 1
ATOM 722 C C . GLY A 1 99 ? 14.481 -2.163 0.820 1.00 93.81 99 GLY A C 1
ATOM 723 O O . GLY A 1 99 ? 13.529 -2.184 1.603 1.00 93.81 99 GLY A O 1
ATOM 724 N N . ALA A 1 100 ? 15.701 -2.548 1.187 1.00 94.56 100 ALA A N 1
ATOM 725 C CA . ALA A 1 100 ? 16.006 -3.088 2.508 1.00 94.56 100 ALA A CA 1
ATOM 726 C C . ALA A 1 100 ? 16.141 -2.025 3.613 1.00 94.56 100 ALA A C 1
ATOM 728 O O . ALA A 1 100 ? 16.449 -2.393 4.748 1.00 94.56 100 ALA A O 1
ATOM 729 N N . GLY A 1 101 ? 15.941 -0.739 3.298 1.00 95.12 101 GLY A N 1
ATOM 730 C CA . GLY A 1 101 ? 16.235 0.365 4.206 1.00 95.12 101 GLY A CA 1
ATOM 731 C C . GLY A 1 101 ? 17.714 0.411 4.570 1.00 95.12 101 GLY A C 1
ATOM 732 O O . GLY A 1 101 ? 18.589 0.354 3.709 1.00 95.12 101 GLY A O 1
ATOM 733 N N . ASP A 1 102 ? 17.986 0.461 5.866 1.00 96.12 102 ASP A N 1
ATOM 734 C CA . ASP A 1 102 ? 19.324 0.364 6.454 1.00 96.12 102 ASP A CA 1
ATOM 735 C C . ASP A 1 102 ? 19.871 -1.080 6.503 1.00 96.12 102 ASP A C 1
ATOM 737 O O . ASP A 1 102 ? 20.958 -1.319 7.029 1.00 96.12 102 ASP A O 1
ATOM 741 N N . GLY A 1 103 ? 19.114 -2.059 5.997 1.00 95.06 103 GLY A N 1
ATOM 742 C CA . GLY A 1 103 ? 19.459 -3.479 6.025 1.00 95.06 103 GLY A CA 1
ATOM 743 C C . GLY A 1 103 ? 19.145 -4.191 7.345 1.00 95.06 103 GLY A C 1
ATOM 744 O O . GLY A 1 103 ? 19.321 -5.406 7.421 1.00 95.06 103 GLY A O 1
ATOM 745 N N . SER A 1 104 ? 18.640 -3.493 8.367 1.00 96.38 104 SER A N 1
ATOM 746 C CA . SER A 1 104 ? 18.453 -4.037 9.718 1.00 96.38 104 SER A CA 1
ATOM 747 C C . SER A 1 104 ? 17.134 -3.612 10.365 1.00 96.38 104 SER A C 1
ATOM 749 O O . SER A 1 104 ? 16.280 -4.458 10.640 1.00 96.38 104 SER A O 1
ATOM 751 N N . THR A 1 105 ? 16.945 -2.314 10.597 1.00 97.94 105 THR A N 1
ATOM 752 C CA . THR A 1 105 ? 15.840 -1.763 11.392 1.00 97.94 105 THR A CA 1
ATOM 753 C C . THR A 1 105 ? 14.750 -1.114 10.550 1.00 97.94 105 THR A C 1
ATOM 755 O O . THR A 1 105 ? 13.633 -0.938 11.043 1.00 97.94 105 THR A O 1
ATOM 758 N N . THR A 1 106 ? 15.024 -0.822 9.278 1.00 98.38 106 THR A N 1
ATOM 759 C CA . THR A 1 106 ? 14.064 -0.197 8.364 1.00 98.38 106 THR A CA 1
ATOM 760 C C . THR A 1 106 ? 13.801 -1.024 7.106 1.00 98.38 106 THR A C 1
ATOM 762 O O . THR A 1 106 ? 14.454 -2.036 6.838 1.00 98.38 106 THR A O 1
ATOM 765 N N . PHE A 1 107 ? 12.762 -0.643 6.374 1.00 97.62 107 PHE A N 1
ATOM 766 C CA . PHE A 1 107 ? 12.416 -1.137 5.043 1.00 97.62 107 PHE A CA 1
ATOM 767 C C . PHE A 1 107 ? 11.796 0.008 4.246 1.00 97.62 107 PHE A C 1
ATOM 769 O O . PHE A 1 107 ? 11.267 0.947 4.841 1.00 97.62 107 PHE A O 1
ATOM 776 N N . ASN A 1 108 ? 11.880 -0.048 2.922 1.00 96.94 108 ASN A N 1
ATOM 777 C CA . ASN A 1 108 ? 11.381 1.032 2.079 1.00 96.94 108 ASN A CA 1
ATOM 778 C C . ASN A 1 108 ? 9.922 0.802 1.685 1.00 96.94 108 ASN A C 1
ATOM 780 O O . ASN A 1 108 ? 9.505 -0.329 1.415 1.00 96.94 108 ASN A O 1
ATOM 784 N N . LEU A 1 109 ? 9.168 1.895 1.614 1.00 96.88 109 LEU A N 1
ATOM 785 C CA . LEU A 1 109 ? 7.875 1.941 0.943 1.00 96.88 109 LEU A CA 1
ATOM 786 C C . LEU A 1 109 ? 8.049 1.913 -0.588 1.00 96.88 109 LEU A C 1
ATOM 788 O O . LEU A 1 109 ? 9.124 2.245 -1.090 1.00 96.88 109 LEU A O 1
ATOM 792 N N . PRO A 1 110 ? 7.002 1.547 -1.348 1.00 94.25 110 PRO A N 1
ATOM 793 C CA . PRO A 1 110 ? 6.930 1.859 -2.774 1.00 94.25 110 PRO A CA 1
ATOM 794 C C . PRO A 1 110 ? 7.051 3.372 -3.024 1.00 94.25 110 PRO A C 1
ATOM 796 O O . PRO A 1 110 ? 6.640 4.159 -2.169 1.00 94.25 110 PRO A O 1
ATOM 799 N N . ASP A 1 111 ? 7.545 3.773 -4.198 1.00 94.19 111 ASP A N 1
ATOM 800 C CA . ASP A 1 111 ? 7.447 5.151 -4.701 1.00 94.19 111 ASP A CA 1
ATOM 801 C C . ASP A 1 111 ? 6.684 5.156 -6.027 1.00 94.19 111 ASP A C 1
ATOM 803 O O . ASP A 1 111 ? 7.218 4.765 -7.064 1.00 94.19 111 ASP A O 1
ATOM 807 N N . ASP A 1 112 ? 5.418 5.569 -5.982 1.00 91.81 112 ASP A N 1
ATOM 808 C CA . ASP A 1 112 ? 4.524 5.560 -7.150 1.00 91.81 112 ASP A CA 1
ATOM 809 C C . ASP A 1 112 ? 4.165 6.967 -7.624 1.00 91.81 112 ASP A C 1
ATOM 811 O O . ASP A 1 112 ? 3.294 7.165 -8.477 1.00 91.81 112 ASP A O 1
ATOM 815 N N . ARG A 1 113 ? 4.830 7.977 -7.064 1.00 93.12 113 ARG A N 1
ATOM 816 C CA . ARG A 1 113 ? 4.575 9.371 -7.407 1.00 93.12 113 ARG A CA 1
ATOM 817 C C . ARG A 1 113 ? 4.966 9.611 -8.862 1.00 93.12 113 ARG A C 1
ATOM 819 O O . ARG A 1 113 ? 6.096 9.375 -9.275 1.00 93.12 113 ARG A O 1
ATOM 826 N N . GLY A 1 114 ? 4.009 10.101 -9.646 1.00 90.44 114 GLY A N 1
ATOM 827 C CA . GLY A 1 114 ? 4.201 10.350 -11.076 1.00 90.44 114 GLY A CA 1
ATOM 828 C C . GLY A 1 114 ? 4.185 9.096 -11.956 1.00 90.44 114 GLY A C 1
ATOM 829 O O . GLY A 1 114 ? 4.381 9.228 -13.163 1.00 90.44 114 GLY A O 1
ATOM 830 N N . LEU A 1 115 ? 3.926 7.911 -11.393 1.00 90.00 115 LEU A N 1
ATOM 831 C CA . LEU A 1 115 ? 3.786 6.669 -12.150 1.00 90.00 115 LEU A CA 1
ATOM 832 C C . LEU A 1 115 ? 2.320 6.376 -12.487 1.00 90.00 115 LEU A C 1
ATOM 834 O O . LEU A 1 115 ? 1.393 6.816 -11.805 1.00 90.00 115 LEU A O 1
ATOM 838 N N . PHE A 1 116 ? 2.123 5.584 -13.538 1.00 89.50 116 PHE A N 1
ATOM 839 C CA . PHE A 1 116 ? 0.844 4.942 -13.818 1.00 89.50 116 PHE A CA 1
ATOM 840 C C . PHE A 1 116 ? 0.851 3.511 -13.298 1.00 89.50 116 PHE A C 1
ATOM 842 O O . PHE A 1 116 ? 1.791 2.754 -13.543 1.00 89.50 116 PHE A O 1
ATOM 849 N N . GLU A 1 117 ? -0.233 3.122 -12.634 1.00 90.69 117 GLU A N 1
ATOM 850 C CA . GLU A 1 117 ? -0.422 1.745 -12.200 1.00 90.69 117 GLU A CA 1
ATOM 851 C C . GLU A 1 117 ? -0.914 0.864 -13.354 1.00 90.69 117 GLU A C 1
ATOM 853 O O . GLU A 1 117 ? -1.785 1.236 -14.144 1.00 90.69 117 GLU A O 1
ATOM 858 N N . ARG A 1 118 ? -0.360 -0.347 -13.422 1.00 91.25 118 ARG A N 1
ATOM 859 C CA . ARG A 1 118 ? -0.748 -1.408 -14.351 1.00 91.25 118 ARG A CA 1
ATOM 860 C C . ARG A 1 118 ? -1.002 -2.684 -13.557 1.00 91.25 118 ARG A C 1
ATOM 862 O O . ARG A 1 118 ? -0.283 -2.980 -12.605 1.00 91.25 118 ARG A O 1
ATOM 869 N N . GLY A 1 119 ? -1.989 -3.474 -13.974 1.00 93.00 119 GLY A N 1
ATOM 870 C CA . GLY A 1 119 ? -2.163 -4.826 -13.448 1.00 93.00 119 GLY A CA 1
ATOM 871 C C . GLY A 1 119 ? -0.947 -5.706 -13.752 1.00 93.00 119 GLY A C 1
ATOM 872 O O . GLY A 1 119 ? -0.445 -5.709 -14.874 1.00 93.00 119 GLY A O 1
ATOM 873 N N . TRP A 1 120 ? -0.481 -6.468 -12.763 1.00 95.44 120 TRP A N 1
ATOM 874 C CA . TRP A 1 120 ? 0.589 -7.439 -12.979 1.00 95.44 120 TRP A CA 1
ATOM 875 C C . TRP A 1 120 ? 0.153 -8.483 -14.013 1.00 95.44 120 TRP A C 1
ATOM 877 O O . TRP A 1 120 ? -0.921 -9.074 -13.896 1.00 95.44 120 TRP A O 1
ATOM 887 N N . ALA A 1 121 ? 0.989 -8.692 -15.029 1.00 96.69 121 ALA A N 1
ATOM 888 C CA . ALA A 1 121 ? 0.685 -9.581 -16.135 1.00 96.69 121 ALA A CA 1
ATOM 889 C C . ALA A 1 121 ? 0.513 -11.036 -15.682 1.00 96.69 121 ALA A C 1
ATOM 891 O O . ALA A 1 121 ? -0.431 -11.686 -16.124 1.00 96.69 121 ALA A O 1
ATOM 892 N N . HIS A 1 122 ? 1.385 -11.539 -14.801 1.00 95.50 122 HIS A N 1
ATOM 893 C CA . HIS A 1 122 ? 1.293 -12.887 -14.225 1.00 95.50 122 HIS A CA 1
ATOM 894 C C . HIS A 1 122 ? 1.080 -13.965 -15.306 1.00 95.50 122 H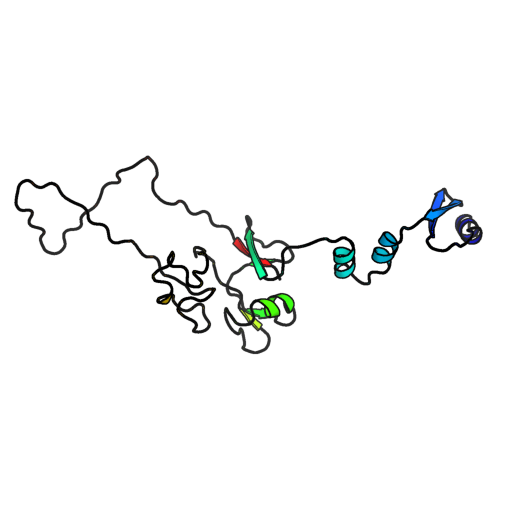IS A C 1
ATOM 896 O O . HIS A 1 122 ? 0.175 -14.798 -15.233 1.00 95.50 122 HIS A O 1
ATOM 902 N N . GLY A 1 123 ? 1.892 -13.912 -16.365 1.00 91.75 123 GLY A N 1
ATOM 903 C CA . GLY A 1 123 ? 1.781 -14.816 -17.514 1.00 91.75 123 GLY A CA 1
ATOM 904 C C . GLY A 1 123 ? 0.667 -14.495 -18.521 1.00 91.75 123 GLY A C 1
ATOM 905 O O . GLY A 1 123 ? 0.562 -15.193 -19.529 1.00 91.75 123 GLY A O 1
ATOM 906 N N . SER A 1 124 ? -0.136 -13.451 -18.305 1.00 95.25 124 SER A N 1
ATOM 907 C CA . SER A 1 124 ? -1.121 -12.969 -19.280 1.00 95.25 124 SER A CA 1
ATOM 908 C C . SER A 1 124 ? -0.457 -12.485 -20.569 1.00 95.25 124 SER A C 1
ATOM 910 O O . SER A 1 124 ? 0.606 -11.865 -20.557 1.00 95.25 124 SER A O 1
ATOM 912 N N . THR A 1 125 ? -1.128 -12.718 -21.696 1.00 94.88 125 THR A N 1
ATOM 913 C CA . THR A 1 125 ? -0.700 -12.253 -23.022 1.00 94.88 125 THR A CA 1
ATOM 914 C C . THR A 1 125 ? -1.096 -10.808 -23.317 1.00 94.88 125 THR A C 1
ATOM 916 O O . THR A 1 125 ? -0.684 -10.276 -24.340 1.00 94.88 125 THR A O 1
ATOM 919 N N . ASN A 1 126 ? -1.889 -10.165 -22.451 1.00 94.88 126 ASN A N 1
ATOM 920 C CA . ASN A 1 126 ? -2.271 -8.754 -22.611 1.00 94.88 126 ASN A CA 1
ATOM 921 C C . ASN A 1 126 ? -1.099 -7.792 -22.372 1.00 94.88 126 ASN A C 1
ATOM 923 O O . ASN A 1 126 ? -1.180 -6.628 -22.747 1.00 94.88 126 ASN A O 1
ATOM 927 N N . ASP A 1 127 ? -0.026 -8.287 -21.754 1.00 92.69 127 ASP A N 1
ATOM 928 C CA . ASP A 1 127 ? 1.247 -7.598 -21.588 1.00 92.69 127 ASP A CA 1
ATOM 929 C C . ASP A 1 127 ? 2.351 -8.463 -22.246 1.00 92.69 127 ASP A C 1
ATOM 931 O O . ASP A 1 127 ? 2.989 -9.297 -21.585 1.00 92.69 127 ASP A O 1
ATOM 935 N N . PRO A 1 128 ? 2.513 -8.370 -23.583 1.00 91.69 128 PRO A N 1
ATOM 936 C CA . PRO A 1 128 ? 3.422 -9.237 -24.335 1.00 91.69 128 PRO A CA 1
ATOM 937 C C . PRO A 1 128 ? 4.894 -9.013 -23.985 1.00 91.69 128 PRO A C 1
ATOM 939 O O . PRO A 1 128 ? 5.691 -9.951 -24.048 1.00 91.69 128 PRO A O 1
ATOM 942 N N . ASP A 1 129 ? 5.254 -7.788 -23.607 1.00 92.44 129 ASP A N 1
ATOM 943 C CA . ASP A 1 129 ? 6.620 -7.357 -23.339 1.00 92.44 129 ASP A CA 1
ATOM 944 C C . ASP A 1 129 ? 6.982 -7.389 -21.845 1.00 92.44 129 ASP A C 1
ATOM 946 O O . ASP A 1 129 ? 8.099 -7.035 -21.499 1.00 92.44 129 ASP A O 1
ATOM 950 N N . ARG A 1 130 ? 6.122 -7.902 -20.954 1.00 94.31 130 ARG A N 1
ATOM 951 C CA . ARG A 1 130 ? 6.358 -8.051 -19.497 1.00 94.31 130 ARG A CA 1
ATOM 952 C C . ARG A 1 130 ? 7.738 -8.577 -19.072 1.00 94.31 130 ARG A C 1
ATOM 954 O O . ARG A 1 130 ? 8.191 -8.293 -17.972 1.00 94.31 130 ARG A O 1
ATOM 961 N N . ALA A 1 131 ? 8.427 -9.350 -19.910 1.00 95.12 131 ALA A N 1
ATOM 962 C CA . ALA A 1 131 ? 9.776 -9.836 -19.615 1.00 95.12 131 ALA A CA 1
ATOM 963 C C . ALA A 1 131 ? 10.858 -8.736 -19.689 1.00 95.12 131 ALA A C 1
ATOM 965 O O . ALA A 1 131 ? 11.944 -8.922 -19.147 1.00 95.12 131 ALA A O 1
ATOM 966 N N . SER A 1 132 ? 10.577 -7.602 -20.339 1.00 94.12 132 SER A N 1
ATOM 967 C CA . SER A 1 132 ? 11.487 -6.459 -20.500 1.00 94.12 132 SER A CA 1
ATOM 968 C C . SER A 1 132 ? 11.404 -5.439 -19.358 1.00 94.12 132 SER A C 1
ATOM 970 O O . SER A 1 132 ? 12.165 -4.470 -19.350 1.00 94.12 132 SER A O 1
ATOM 972 N N . ARG A 1 133 ? 10.483 -5.631 -18.400 1.00 94.50 133 ARG A N 1
ATOM 973 C CA . ARG A 1 133 ? 10.224 -4.677 -17.312 1.00 94.50 133 ARG A CA 1
ATOM 974 C C . ARG A 1 133 ? 11.489 -4.422 -16.498 1.00 94.50 133 ARG A C 1
ATOM 976 O O . ARG A 1 133 ? 12.263 -5.336 -16.207 1.00 94.50 133 ARG A O 1
ATOM 983 N N . THR A 1 134 ? 11.688 -3.168 -16.128 1.00 93.44 134 THR A N 1
ATOM 984 C CA . THR A 1 134 ? 12.879 -2.686 -15.441 1.00 93.44 134 THR A CA 1
ATOM 985 C C . THR A 1 134 ? 12.784 -2.866 -13.931 1.00 93.44 134 THR A C 1
ATOM 987 O O . THR A 1 134 ? 11.747 -3.232 -13.370 1.00 93.44 134 THR A O 1
ATOM 990 N N . ASN A 1 135 ? 13.925 -2.633 -13.282 1.00 89.44 135 ASN A N 1
ATOM 991 C CA . ASN A 1 135 ? 14.123 -2.869 -11.864 1.00 89.44 135 ASN A CA 1
ATOM 992 C C . ASN A 1 135 ? 13.165 -2.044 -10.990 1.00 89.44 135 ASN A C 1
ATOM 994 O O . ASN A 1 135 ? 13.070 -0.832 -11.153 1.00 89.44 135 ASN A O 1
ATOM 998 N N . ARG A 1 136 ? 12.543 -2.703 -10.009 1.00 86.19 136 ARG A N 1
ATOM 999 C CA . ARG A 1 136 ? 11.680 -2.096 -8.980 1.00 86.19 136 ARG A CA 1
ATOM 1000 C C . ARG A 1 136 ? 12.411 -1.565 -7.736 1.00 86.19 136 ARG A C 1
ATOM 1002 O O . ARG A 1 136 ? 11.767 -1.170 -6.772 1.00 86.19 136 ARG A O 1
ATOM 1009 N N . GLY A 1 137 ? 13.743 -1.599 -7.732 1.00 78.81 137 GLY A N 1
ATOM 1010 C CA . GLY A 1 137 ? 14.595 -1.096 -6.645 1.00 78.81 137 GLY A CA 1
ATOM 1011 C C . GLY A 1 137 ? 15.368 -2.172 -5.874 1.00 78.81 137 GLY A C 1
ATOM 1012 O O . GLY A 1 137 ? 16.279 -1.835 -5.124 1.00 78.81 137 GLY A O 1
ATOM 1013 N N . ASP A 1 138 ? 15.082 -3.457 -6.097 1.00 83.12 138 ASP A N 1
ATOM 1014 C CA . ASP A 1 138 ? 15.736 -4.594 -5.422 1.00 83.12 138 ASP A CA 1
ATOM 1015 C C . ASP A 1 138 ? 16.583 -5.480 -6.361 1.00 83.12 138 ASP A C 1
ATOM 1017 O O . ASP A 1 138 ? 17.139 -6.492 -5.945 1.00 83.12 138 ASP A O 1
ATOM 1021 N N . GLY A 1 139 ? 16.695 -5.094 -7.632 1.00 87.12 139 GLY A N 1
ATOM 1022 C CA . GLY A 1 139 ? 17.378 -5.842 -8.689 1.00 87.12 139 GLY A CA 1
ATOM 1023 C C . GLY A 1 139 ? 16.448 -6.731 -9.519 1.00 87.12 139 GLY A C 1
ATOM 1024 O O . GLY A 1 139 ? 16.879 -7.238 -10.553 1.00 87.12 139 GLY A O 1
ATOM 1025 N N . THR A 1 140 ? 15.186 -6.901 -9.116 1.00 91.69 140 THR A N 1
ATOM 1026 C CA . THR A 1 140 ? 14.214 -7.740 -9.828 1.00 91.69 140 THR A CA 1
ATOM 1027 C C . THR A 1 140 ? 13.725 -7.051 -11.097 1.00 91.69 140 THR A C 1
ATOM 1029 O O . THR A 1 140 ? 13.203 -5.940 -11.036 1.00 91.69 140 THR A O 1
ATOM 1032 N N . THR A 1 141 ? 13.841 -7.730 -12.238 1.00 95.00 141 THR A N 1
ATOM 1033 C CA . THR A 1 141 ? 13.336 -7.305 -13.555 1.00 95.00 141 THR A CA 1
ATOM 1034 C C . THR A 1 141 ? 12.372 -8.350 -14.127 1.00 95.00 141 THR A C 1
ATOM 1036 O O . THR A 1 141 ? 12.300 -9.469 -13.622 1.00 95.00 141 THR A O 1
ATOM 1039 N N . GLY A 1 142 ? 11.643 -8.016 -15.194 1.00 95.44 142 GLY A N 1
ATOM 1040 C CA . GLY A 1 142 ? 10.726 -8.942 -15.872 1.00 95.44 142 GLY A CA 1
ATOM 1041 C C . GLY A 1 142 ? 9.334 -9.040 -15.235 1.00 95.44 142 GLY A C 1
ATOM 1042 O O . GLY A 1 142 ? 8.861 -8.093 -14.625 1.00 95.44 142 GLY A O 1
ATOM 1043 N N . ASP A 1 143 ? 8.645 -10.173 -15.400 1.00 95.81 143 ASP A N 1
ATOM 1044 C CA . ASP A 1 143 ? 7.222 -10.332 -15.039 1.00 95.81 143 ASP A CA 1
ATOM 1045 C C . ASP A 1 143 ? 7.001 -10.525 -13.528 1.00 95.81 143 ASP A C 1
ATOM 1047 O O . ASP A 1 143 ? 6.605 -11.597 -13.065 1.00 95.81 143 ASP A O 1
ATOM 1051 N N . HIS A 1 144 ? 7.255 -9.480 -12.745 1.00 94.81 144 HIS A N 1
ATOM 1052 C CA . HIS A 1 144 ? 7.095 -9.490 -11.295 1.00 94.81 144 HIS A CA 1
ATOM 1053 C C . HIS A 1 144 ? 6.344 -8.250 -10.799 1.00 94.81 144 HIS A C 1
ATOM 1055 O O . HIS A 1 144 ? 6.371 -7.180 -11.403 1.00 94.81 144 HIS A O 1
ATOM 1061 N N . VAL A 1 145 ? 5.674 -8.375 -9.652 1.00 93.75 145 VAL A N 1
ATOM 1062 C CA . VAL A 1 145 ? 4.985 -7.241 -9.021 1.00 93.75 145 VAL A CA 1
ATOM 1063 C C . VAL A 1 145 ? 5.972 -6.101 -8.753 1.00 93.75 145 VAL A C 1
ATOM 1065 O O . VAL A 1 145 ? 7.037 -6.311 -8.171 1.00 93.75 145 VAL A O 1
ATOM 1068 N N . GLY A 1 146 ? 5.596 -4.886 -9.149 1.00 92.06 146 GLY A N 1
ATOM 1069 C CA . GLY A 1 146 ? 6.356 -3.659 -8.900 1.00 92.06 146 GLY A CA 1
ATOM 1070 C C . GLY A 1 146 ? 7.433 -3.331 -9.936 1.00 92.06 146 GLY A C 1
ATOM 1071 O O . GLY A 1 146 ? 7.964 -2.228 -9.893 1.00 92.06 146 GLY A O 1
ATOM 1072 N N . THR A 1 147 ? 7.760 -4.231 -10.871 1.00 94.19 147 THR A N 1
ATOM 1073 C CA . THR A 1 147 ? 8.678 -3.903 -11.979 1.00 94.19 147 THR A CA 1
ATOM 1074 C C . THR A 1 147 ? 8.071 -2.854 -12.901 1.00 94.19 147 THR A C 1
ATOM 1076 O O . THR A 1 147 ? 6.852 -2.814 -13.078 1.00 94.19 147 THR A O 1
ATOM 1079 N N . MET A 1 148 ? 8.915 -2.026 -13.508 1.00 92.31 148 MET A N 1
ATOM 1080 C CA . MET A 1 148 ? 8.478 -0.800 -14.176 1.00 92.31 148 MET A CA 1
ATOM 1081 C C . MET A 1 148 ? 8.591 -0.890 -15.704 1.00 92.31 148 MET A C 1
ATOM 1083 O O . MET A 1 148 ? 9.297 -1.733 -16.257 1.00 92.31 148 MET A O 1
ATOM 1087 N N . GLN A 1 149 ? 7.885 -0.007 -16.404 1.00 93.19 149 GLN A N 1
ATOM 1088 C CA . GLN A 1 149 ? 8.068 0.254 -17.832 1.00 93.19 149 GLN A CA 1
ATOM 1089 C C . GLN A 1 149 ? 8.241 1.764 -18.005 1.00 93.19 149 GLN A C 1
ATOM 1091 O O . GLN A 1 149 ? 7.529 2.535 -17.361 1.00 93.19 149 GLN A O 1
ATOM 1096 N N . ALA A 1 150 ? 9.175 2.177 -18.860 1.00 88.94 150 ALA A N 1
ATOM 1097 C CA . ALA A 1 150 ? 9.243 3.563 -19.314 1.00 88.94 150 ALA A CA 1
ATOM 1098 C C . ALA A 1 150 ? 8.041 3.903 -20.216 1.00 88.94 150 ALA A C 1
ATOM 1100 O O . ALA A 1 150 ? 7.283 3.022 -20.632 1.00 88.94 150 ALA A O 1
ATOM 1101 N N . ASP A 1 151 ? 7.861 5.180 -20.531 1.00 85.31 151 ASP A N 1
ATOM 1102 C CA . ASP A 1 151 ? 6.909 5.582 -21.556 1.00 85.31 151 ASP A CA 1
ATOM 1103 C C . ASP A 1 151 ? 7.297 5.001 -22.925 1.00 85.31 151 ASP A C 1
ATOM 1105 O O . ASP A 1 151 ? 8.472 4.896 -23.275 1.00 85.31 151 ASP A O 1
ATOM 1109 N N . GLU A 1 152 ? 6.292 4.599 -23.701 1.00 84.75 152 GLU A N 1
ATOM 1110 C CA . GLU A 1 152 ? 6.476 4.085 -25.055 1.00 84.75 152 GLU A CA 1
ATOM 1111 C C . GLU A 1 152 ? 5.327 4.563 -25.949 1.00 84.75 152 GLU A C 1
ATOM 1113 O O . GLU A 1 152 ? 4.165 4.591 -25.533 1.00 84.75 152 GLU A O 1
ATOM 1118 N N . PHE A 1 153 ? 5.656 4.952 -27.184 1.00 80.19 153 PHE A N 1
ATOM 1119 C CA . PHE A 1 153 ? 4.680 5.249 -28.228 1.00 80.19 153 PHE A CA 1
ATOM 1120 C C . PHE A 1 153 ? 4.689 4.123 -29.251 1.00 80.19 153 PHE A C 1
ATOM 1122 O O . PHE A 1 153 ? 5.739 3.798 -29.804 1.00 80.19 153 PHE A O 1
ATOM 1129 N N . GLU A 1 154 ? 3.511 3.582 -29.549 1.00 83.00 154 GLU A N 1
ATOM 1130 C CA . GLU A 1 154 ? 3.375 2.594 -30.614 1.00 83.00 154 GLU A CA 1
ATOM 1131 C C . GLU A 1 154 ? 3.786 3.196 -31.966 1.00 83.00 154 GLU A C 1
ATOM 1133 O O . GLU A 1 154 ? 3.491 4.362 -32.279 1.00 83.00 154 GLU A O 1
ATOM 1138 N 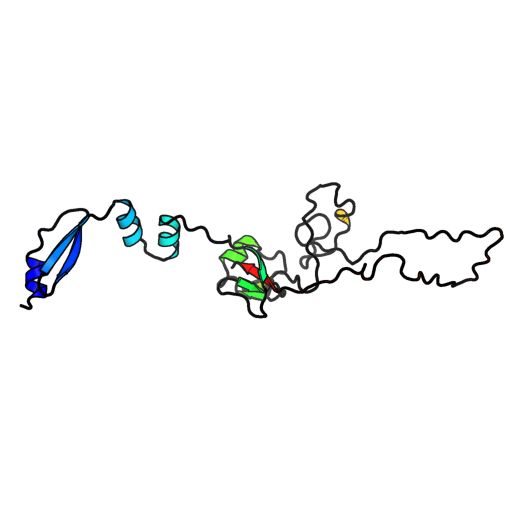N . SER A 1 155 ? 4.462 2.387 -32.785 1.00 81.44 155 SER A N 1
ATOM 1139 C CA . SER A 1 155 ? 4.847 2.799 -34.127 1.00 81.44 155 SER A CA 1
ATOM 1140 C C . SER A 1 155 ? 3.591 3.082 -34.945 1.00 81.44 155 SER A C 1
ATOM 1142 O O . SER A 1 155 ? 2.707 2.238 -35.079 1.00 81.44 155 SER A O 1
ATOM 1144 N N . HIS A 1 156 ? 3.505 4.276 -35.525 1.00 80.75 156 HIS A N 1
ATOM 1145 C CA . HIS A 1 156 ? 2.408 4.625 -36.415 1.00 80.75 156 HIS A CA 1
ATOM 1146 C C . HIS A 1 156 ? 2.943 5.242 -37.703 1.00 80.75 156 HIS A C 1
ATOM 1148 O O . HIS A 1 156 ? 3.849 6.077 -37.701 1.00 80.75 156 HIS A O 1
ATOM 1154 N N . SER A 1 157 ? 2.368 4.823 -38.830 1.00 78.75 157 SER A N 1
ATOM 1155 C CA . SER A 1 157 ? 2.688 5.377 -40.140 1.00 78.75 157 SER A CA 1
ATOM 1156 C C . SER A 1 157 ? 1.643 6.392 -40.567 1.00 78.75 157 SER A C 1
ATOM 1158 O O . SER A 1 157 ? 0.439 6.162 -40.468 1.00 78.75 157 SER A O 1
ATOM 1160 N N . SER A 1 158 ? 2.128 7.483 -41.137 1.00 77.62 158 SER A N 1
ATOM 1161 C CA . SER A 1 158 ? 1.318 8.543 -41.706 1.00 77.62 158 SER A CA 1
ATOM 1162 C C . SER A 1 158 ? 1.484 8.556 -43.220 1.00 77.62 158 SER A C 1
ATOM 1164 O O . SER A 1 158 ? 2.600 8.657 -43.727 1.00 77.62 158 SER A O 1
ATOM 1166 N N . HIS A 1 159 ? 0.381 8.429 -43.959 1.00 75.00 159 HIS A N 1
ATOM 1167 C CA . HIS A 1 159 ? 0.421 8.435 -45.419 1.00 75.00 159 HIS A CA 1
ATOM 1168 C C . HIS A 1 159 ? 0.133 9.832 -45.969 1.00 75.00 159 HIS A C 1
ATOM 1170 O O . HIS A 1 159 ? -0.960 10.374 -45.804 1.00 75.00 159 HIS A O 1
ATOM 1176 N N . LEU A 1 160 ? 1.097 10.382 -46.704 1.00 69.12 160 LEU A N 1
ATOM 1177 C CA . LEU A 1 160 ? 0.887 11.531 -47.578 1.00 69.12 160 LEU A CA 1
ATOM 1178 C C . LEU A 1 160 ? 0.337 11.027 -48.920 1.00 69.12 160 LEU A C 1
ATOM 1180 O O . LEU A 1 160 ? 0.994 10.248 -49.611 1.00 69.12 160 LEU A O 1
ATOM 1184 N N . LYS A 1 161 ? -0.861 11.470 -49.320 1.00 69.75 161 LYS A N 1
ATOM 1185 C CA . LYS A 1 161 ? -1.383 11.200 -50.670 1.00 69.75 161 LYS A CA 1
ATOM 1186 C C . LYS A 1 161 ? -0.669 12.114 -51.672 1.00 69.75 161 LYS A C 1
ATOM 1188 O O . LYS A 1 161 ? -1.075 13.258 -51.845 1.00 69.75 161 LYS A O 1
ATOM 1193 N N . SER A 1 162 ? 0.386 11.620 -52.319 1.00 68.31 162 SER A N 1
ATOM 1194 C CA . SER A 1 162 ? 1.082 12.330 -53.400 1.00 68.31 162 SER A CA 1
ATOM 1195 C C . SER A 1 162 ? 0.859 11.635 -54.742 1.00 68.31 162 SER A C 1
ATOM 1197 O O . SER A 1 162 ? 1.070 10.432 -54.860 1.00 68.31 162 SER A O 1
ATOM 1199 N N . GLY A 1 163 ? 0.461 12.397 -55.764 1.00 65.44 163 GLY A N 1
ATOM 1200 C CA . GLY A 1 163 ? 0.353 11.928 -57.153 1.00 65.44 163 GLY A CA 1
ATOM 1201 C C . GLY A 1 163 ? 1.683 11.913 -57.921 1.00 65.44 163 GLY A C 1
ATOM 1202 O O . GLY A 1 163 ? 1.675 11.726 -59.133 1.00 65.44 163 GLY A O 1
ATOM 1203 N N . GLY A 1 164 ? 2.814 12.143 -57.243 1.00 72.06 164 GLY A N 1
ATOM 1204 C CA . GLY A 1 164 ? 4.159 12.176 -57.824 1.00 72.06 164 GLY A CA 1
ATOM 1205 C C . GLY A 1 164 ? 5.264 11.938 -56.786 1.00 72.06 164 GLY A C 1
ATOM 1206 O O . GLY A 1 164 ? 4.989 11.756 -55.598 1.00 72.06 164 GLY A O 1
ATOM 1207 N N . SER A 1 165 ? 6.524 11.928 -57.226 1.00 69.69 165 SER A N 1
ATOM 1208 C CA . SER A 1 165 ? 7.687 11.670 -56.367 1.00 69.69 165 SER A CA 1
ATOM 1209 C C . SER A 1 165 ? 7.814 12.706 -55.244 1.00 69.69 165 SER A C 1
ATOM 1211 O O . SER A 1 165 ? 7.961 13.897 -55.511 1.00 69.69 165 SER A O 1
ATOM 1213 N N . VAL A 1 166 ? 7.800 12.250 -53.988 1.00 68.06 166 VAL A N 1
ATOM 1214 C CA . VAL A 1 166 ? 8.074 13.092 -52.813 1.00 68.06 166 VAL A CA 1
ATOM 1215 C C . VAL A 1 166 ? 9.534 12.889 -52.412 1.00 68.06 166 VAL A C 1
ATOM 1217 O O . VAL A 1 166 ? 9.909 11.809 -51.963 1.00 68.06 166 VAL A O 1
ATOM 1220 N N . ASN A 1 167 ? 10.373 13.909 -52.601 1.00 70.00 167 ASN A N 1
ATOM 1221 C CA . ASN A 1 167 ? 11.754 13.902 -52.116 1.00 70.00 167 ASN A CA 1
ATOM 1222 C C . ASN A 1 167 ? 11.776 14.353 -50.652 1.00 70.00 167 ASN A C 1
ATOM 1224 O O . ASN A 1 167 ? 11.639 15.543 -50.371 1.00 70.00 167 ASN A O 1
ATOM 1228 N N . PHE A 1 168 ? 11.979 13.422 -49.723 1.00 69.81 168 PHE A N 1
ATOM 1229 C CA . PHE A 1 168 ? 12.314 13.760 -48.341 1.00 69.81 168 PHE A CA 1
ATOM 1230 C C . PHE A 1 168 ? 13.836 13.888 -48.237 1.00 69.81 168 PHE A C 1
ATOM 1232 O O . PHE A 1 168 ? 14.552 12.889 -48.210 1.00 69.81 168 PHE A O 1
ATOM 1239 N N . GLY A 1 169 ? 14.347 15.120 -48.238 1.00 63.94 169 GLY A N 1
ATOM 1240 C CA . GLY A 1 169 ? 15.746 15.373 -47.889 1.00 63.94 169 GLY A CA 1
ATOM 1241 C C . GLY A 1 169 ? 16.043 14.909 -46.458 1.00 63.94 169 GLY A C 1
ATOM 1242 O O . GLY A 1 169 ? 15.138 14.846 -45.623 1.00 63.94 169 GLY A O 1
ATOM 1243 N N . ALA A 1 170 ? 17.305 14.570 -46.177 1.00 64.62 170 ALA A N 1
ATOM 1244 C CA . ALA A 1 170 ? 17.747 14.153 -44.847 1.00 64.62 170 ALA A CA 1
ATOM 1245 C C . ALA A 1 170 ? 17.300 15.181 -43.782 1.00 64.62 170 ALA A C 1
ATOM 1247 O O . ALA A 1 170 ? 17.675 16.348 -43.866 1.00 64.62 170 ALA A O 1
ATOM 1248 N N . ALA A 1 171 ? 16.500 14.721 -42.808 1.00 60.19 171 ALA A N 1
ATOM 1249 C CA . ALA A 1 171 ? 15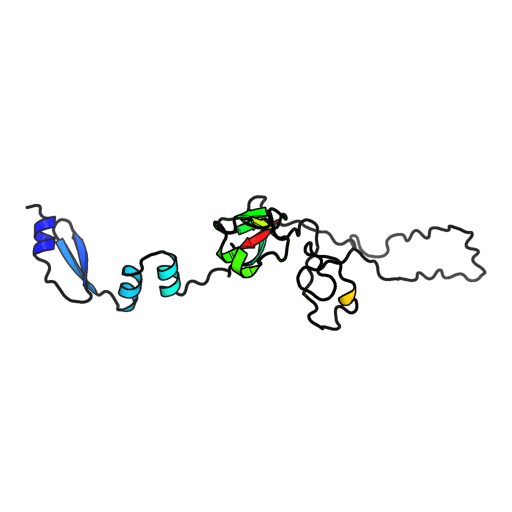.860 15.477 -41.716 1.00 60.19 171 ALA A CA 1
ATOM 1250 C C . ALA A 1 171 ? 14.580 16.291 -42.048 1.00 60.19 171 ALA A C 1
ATOM 1252 O O . ALA A 1 171 ? 14.441 17.445 -41.647 1.00 60.19 171 ALA A O 1
ATOM 1253 N N . GLY A 1 172 ? 13.592 15.686 -42.717 1.00 57.50 172 GLY A N 1
ATOM 1254 C CA . GLY A 1 172 ? 12.234 16.249 -42.809 1.00 57.50 172 GLY A CA 1
ATOM 1255 C C . GLY A 1 172 ? 11.362 15.919 -41.586 1.00 57.50 172 GLY A C 1
ATOM 1256 O O . GLY A 1 172 ? 10.991 14.764 -41.399 1.00 57.50 172 GLY A O 1
ATOM 1257 N N . SER A 1 173 ? 11.007 16.924 -40.775 1.00 60.69 173 SER A N 1
ATOM 1258 C CA . SER A 1 173 ? 10.009 16.811 -39.694 1.00 60.69 173 SER A CA 1
ATOM 1259 C C . SER A 1 173 ? 8.585 16.875 -40.265 1.00 60.69 173 SER A C 1
ATOM 1261 O O . SER A 1 173 ? 8.223 17.860 -40.911 1.00 60.69 173 SER A O 1
ATOM 1263 N N . LEU A 1 174 ? 7.774 15.835 -40.043 1.00 58.94 174 LEU A N 1
ATOM 1264 C CA . LEU A 1 174 ? 6.343 15.822 -40.365 1.00 58.94 174 LEU A CA 1
ATOM 1265 C C . LEU A 1 174 ? 5.541 16.264 -39.130 1.00 58.94 174 LEU A C 1
ATOM 1267 O O . LEU A 1 174 ? 5.222 15.461 -38.257 1.00 58.94 174 LEU A O 1
ATOM 1271 N N . THR A 1 175 ? 5.199 17.550 -39.055 1.00 57.75 175 THR A N 1
ATOM 1272 C CA . THR A 1 175 ? 4.301 18.077 -38.019 1.00 57.75 175 THR A CA 1
ATOM 1273 C C . THR A 1 175 ? 2.852 17.764 -38.394 1.00 57.75 175 THR A C 1
ATOM 1275 O O . THR A 1 175 ? 2.296 18.386 -39.299 1.00 57.75 175 THR A O 1
ATOM 1278 N N . TYR A 1 176 ? 2.218 16.813 -37.709 1.00 54.59 176 TYR A N 1
ATOM 1279 C CA . TYR A 1 176 ? 0.774 16.604 -37.827 1.00 54.59 176 TYR A CA 1
ATOM 1280 C C . TYR A 1 176 ? 0.025 17.688 -37.042 1.00 54.59 176 TYR A C 1
ATOM 1282 O O . TYR A 1 176 ? 0.182 17.817 -35.829 1.00 54.59 176 TYR A O 1
ATOM 1290 N N . GLY A 1 177 ? -0.796 18.480 -37.736 1.00 55.25 177 GLY A N 1
ATOM 1291 C CA . GLY A 1 177 ? -1.819 19.303 -37.093 1.00 55.25 177 GLY A CA 1
ATOM 1292 C C . GLY A 1 177 ? -2.897 18.399 -36.494 1.00 55.25 177 GLY A C 1
ATOM 1293 O O . GLY A 1 177 ? -3.266 17.396 -37.104 1.00 55.25 177 GLY A O 1
ATOM 1294 N N . ALA A 1 178 ? -3.377 18.728 -35.295 1.00 47.88 178 ALA A N 1
ATOM 1295 C CA . ALA A 1 178 ? -4.357 17.915 -34.582 1.00 47.88 178 ALA A CA 1
ATOM 1296 C C . ALA A 1 178 ? -5.611 17.651 -35.443 1.00 47.88 178 ALA A C 1
ATOM 1298 O O . ALA A 1 178 ? -6.301 18.587 -35.847 1.00 47.88 178 ALA A O 1
ATOM 1299 N N . LEU A 1 179 ? -5.922 16.377 -35.699 1.00 47.44 179 LEU A N 1
ATOM 1300 C CA . LEU A 1 179 ? -7.213 15.937 -36.231 1.00 47.44 179 LEU A CA 1
ATOM 1301 C C . LEU A 1 179 ? -7.970 15.201 -35.118 1.00 47.44 179 LEU A C 1
ATOM 1303 O O . LEU A 1 179 ? -7.581 14.102 -34.734 1.00 47.44 179 LEU A O 1
ATOM 1307 N N . GLY A 1 180 ? -9.057 15.810 -34.627 1.00 47.28 180 GLY A N 1
ATOM 1308 C CA . GLY A 1 180 ? -10.026 15.197 -33.708 1.00 47.28 180 GLY A CA 1
ATOM 1309 C C . GLY A 1 180 ? -10.345 16.057 -32.479 1.00 47.28 180 GLY A C 1
ATOM 1310 O O . GLY A 1 180 ? -9.477 16.226 -31.634 1.00 47.28 180 GLY A O 1
ATOM 1311 N N . GLY A 1 181 ? -11.597 16.540 -32.387 1.00 57.56 181 GLY A N 1
ATOM 1312 C CA . GLY A 1 181 ? -12.226 17.149 -31.197 1.00 57.56 181 GLY A CA 1
ATOM 1313 C C . GLY A 1 181 ? -11.535 18.378 -30.586 1.00 57.56 181 GLY A C 1
ATOM 1314 O O . GLY A 1 181 ? -10.392 18.695 -30.888 1.00 57.56 181 GLY A O 1
ATOM 1315 N N . ASN A 1 182 ? -12.219 19.084 -29.681 1.00 48.97 182 ASN A N 1
ATOM 1316 C CA . ASN A 1 182 ? -11.586 20.161 -28.904 1.00 48.97 182 ASN A CA 1
ATOM 1317 C C . ASN A 1 182 ? -10.557 19.626 -27.885 1.00 48.97 182 ASN A C 1
ATOM 1319 O O . ASN A 1 182 ? -9.784 20.414 -27.346 1.00 48.97 182 ASN A O 1
ATOM 1323 N N . GLU A 1 183 ? -10.522 18.310 -27.630 1.00 50.75 183 GLU A N 1
ATOM 1324 C CA . GLU A 1 183 ? -9.626 17.690 -26.654 1.00 50.75 183 GLU A CA 1
ATOM 1325 C C . GLU A 1 183 ? -9.417 16.184 -26.925 1.00 50.75 183 GLU A C 1
ATOM 1327 O O . GLU A 1 183 ? -10.364 15.403 -26.897 1.00 50.75 183 GLU A O 1
ATOM 1332 N N . THR A 1 184 ? -8.170 15.777 -27.199 1.00 52.22 184 THR A N 1
ATOM 1333 C CA . THR A 1 184 ? -7.722 14.375 -27.407 1.00 52.22 184 THR A CA 1
ATOM 1334 C C . THR A 1 184 ? -6.495 14.006 -26.567 1.00 52.22 184 THR A C 1
ATOM 1336 O O . THR A 1 184 ? -5.996 12.885 -26.650 1.00 52.22 184 THR A O 1
ATOM 1339 N N . ARG A 1 185 ? -5.997 14.934 -25.738 1.00 66.69 185 ARG A N 1
ATOM 1340 C CA . ARG A 1 185 ? -4.891 14.662 -24.810 1.00 66.69 185 ARG A CA 1
ATOM 1341 C C . ARG A 1 185 ? -5.441 13.998 -23.538 1.00 66.69 185 ARG A C 1
ATOM 1343 O O . ARG A 1 185 ? -6.416 14.514 -22.994 1.00 66.69 185 ARG A O 1
ATOM 1350 N N . PRO A 1 186 ? -4.838 12.910 -23.028 1.00 72.62 186 PRO A N 1
ATOM 1351 C CA . PRO A 1 186 ? -5.124 12.446 -21.675 1.00 72.62 186 PRO A CA 1
ATOM 1352 C C . PRO A 1 186 ? -4.878 13.589 -20.677 1.00 72.62 186 PRO A C 1
ATOM 1354 O O . PRO A 1 186 ? -3.807 14.199 -20.689 1.00 72.62 186 PRO A O 1
ATOM 1357 N N . ILE A 1 187 ? -5.868 13.909 -19.839 1.00 78.44 187 ILE A N 1
ATOM 1358 C CA . ILE A 1 187 ? -5.692 14.831 -18.711 1.00 78.44 187 ILE A CA 1
ATOM 1359 C C . ILE A 1 187 ? -5.486 13.987 -17.461 1.00 78.44 187 ILE A C 1
ATOM 1361 O O . ILE A 1 187 ? -6.391 13.269 -17.036 1.00 78.44 187 ILE A O 1
ATOM 1365 N N . ASN A 1 188 ? -4.311 14.106 -16.850 1.00 83.44 188 ASN A N 1
ATOM 1366 C CA . ASN A 1 188 ? -3.991 13.374 -15.632 1.00 83.44 188 ASN A CA 1
ATOM 1367 C C . ASN A 1 188 ? -4.322 14.229 -14.410 1.00 83.44 188 ASN A C 1
ATOM 1369 O O . ASN A 1 188 ? -3.923 15.391 -14.320 1.00 83.44 188 ASN A O 1
ATOM 1373 N N . ARG A 1 189 ? -5.031 13.636 -13.451 1.00 89.69 189 ARG A N 1
ATOM 1374 C CA . ARG A 1 189 ? -5.243 14.206 -12.121 1.00 89.69 189 ARG A CA 1
ATOM 1375 C C . ARG A 1 189 ? -4.386 13.441 -11.123 1.00 89.69 189 ARG A C 1
ATOM 1377 O O . ARG A 1 189 ? -4.462 12.218 -11.075 1.00 89.69 189 ARG A O 1
ATOM 1384 N N . ALA A 1 190 ? -3.621 14.167 -10.317 1.00 91.25 190 ALA A N 1
ATOM 1385 C CA . ALA A 1 190 ? -2.841 13.576 -9.243 1.00 91.25 190 ALA A CA 1
ATOM 1386 C C . ALA A 1 190 ? -3.713 13.327 -8.005 1.00 91.25 190 ALA A C 1
ATOM 1388 O O . ALA A 1 190 ? -4.480 14.195 -7.586 1.00 91.25 190 ALA A O 1
ATOM 1389 N N . TYR A 1 191 ? -3.547 12.143 -7.427 1.00 95.69 191 TYR A N 1
ATOM 1390 C CA . TYR A 1 191 ? -4.001 11.774 -6.092 1.00 95.69 191 TYR A CA 1
ATOM 1391 C C . TYR A 1 191 ? -2.809 11.179 -5.349 1.00 95.69 191 TYR A C 1
ATOM 1393 O O . TYR A 1 191 ? -1.935 10.585 -5.981 1.00 95.69 191 TYR A O 1
ATOM 1401 N N . MET A 1 192 ? -2.778 11.313 -4.027 1.00 97.62 192 MET A N 1
ATOM 1402 C CA . MET A 1 192 ? -1.694 10.756 -3.225 1.00 97.62 192 MET A CA 1
ATOM 1403 C C . MET A 1 192 ? -1.827 9.225 -3.167 1.00 97.62 192 MET A C 1
ATOM 1405 O O . MET A 1 192 ? -2.848 8.740 -2.670 1.00 97.62 192 MET A O 1
ATOM 1409 N N . PRO A 1 193 ? -0.846 8.450 -3.662 1.00 97.38 193 PRO A N 1
ATOM 1410 C CA . PRO A 1 193 ? -0.854 7.005 -3.498 1.00 97.38 193 PRO A CA 1
ATOM 1411 C C . PRO A 1 193 ? -0.535 6.675 -2.037 1.00 97.38 193 PRO A C 1
ATOM 1413 O O . PRO A 1 193 ? 0.477 7.119 -1.500 1.00 97.38 193 PRO A O 1
ATOM 1416 N N . ILE A 1 194 ? -1.395 5.901 -1.383 1.00 98.19 194 ILE A N 1
ATOM 1417 C CA . ILE A 1 194 ? -1.242 5.529 0.026 1.00 98.19 194 ILE A CA 1
ATOM 1418 C C . ILE A 1 194 ? -1.322 4.016 0.232 1.00 98.19 194 ILE A C 1
ATOM 1420 O O . ILE A 1 194 ? -1.946 3.298 -0.553 1.00 98.19 194 ILE A O 1
ATOM 1424 N N . ILE A 1 195 ? -0.695 3.540 1.307 1.00 98.31 195 ILE A N 1
ATOM 1425 C CA . ILE A 1 195 ? -0.662 2.137 1.724 1.00 98.31 195 ILE A CA 1
ATOM 1426 C C . ILE A 1 195 ? -1.090 1.985 3.185 1.00 98.31 195 ILE A C 1
ATOM 1428 O O . ILE A 1 195 ? -0.674 2.752 4.057 1.00 98.31 195 ILE A O 1
ATOM 1432 N N . LYS A 1 196 ? -1.945 0.998 3.462 1.00 98.00 196 LYS A N 1
ATOM 1433 C CA . LYS A 1 196 ? -2.390 0.679 4.826 1.00 98.00 196 LYS A CA 1
ATOM 1434 C C . LYS A 1 196 ? -1.247 0.023 5.606 1.00 98.00 196 LYS A C 1
ATOM 1436 O O . LYS A 1 196 ? -0.698 -0.965 5.120 1.00 98.00 196 LYS A O 1
ATOM 1441 N N . TYR A 1 197 ? -0.954 0.501 6.818 1.00 95.38 197 TYR A N 1
ATOM 1442 C CA . TYR A 1 197 ? -0.000 -0.131 7.747 1.00 95.38 197 TYR A CA 1
ATOM 1443 C C . TYR A 1 197 ? -0.656 -0.786 8.967 1.00 95.38 197 TYR A C 1
ATOM 1445 O O . TYR A 1 197 ? -1.841 -0.467 9.254 1.00 95.38 197 TYR A O 1
#

Sequence (197 aa):
MSANEAAFSALAGSADKLGYFTGSGTMALTSLTSFMRTLLDDADAATARATLGIQTAPVGSLMYWPTETPPDGWLERDGSAISRTTYANLFAVIGTTYGAGDGSTTFNLPDDRGLFERGWAHGSTNDPDRASRTNRGDGTTGDHVGTMQADEFESHSSHLKSGGSVNFGAAGSLTYGALGGNETRPINRAYMPIIKY

Foldseek 3Di:
DALLVQQVVPEDDDPQWDWDAPDRSHIDIDGHDPLNVQLVPDPDPVSNCVSVVPDDPAFFDKDFAADPDDDPQKDFQQFDWDFCVVPVRNCVVCPQVQHCRVVPGTHTGHHCVPHDDDPQCQVPCVCVCQQQFADQRPRDGGRDPRTHDDDDDDDDDDDDDDPDDDDDDPDDDDDDDDDDDPDDDDDDDHTGMMGGD

Radius of gyration: 31.3 Å; chains: 1; bounding box: 53×35×111 Å